Protein AF-A0A318NE60-F1 (afdb_monomer_lite)

pLDDT: mean 84.41, std 10.83, range [37.38, 96.31]

Radius of gyration: 27.05 Å; chains: 1; bounding box: 58×34×86 Å

Secondary structure (DSSP, 8-state):
---SEETTEEHHHHHHHHHHHHHHHTTSS-HHHHHHHHHHHHTTSPPPPHHHHHHHHHHHHHHHHTTGGGSHHHHHHHHHHHHHH-PSP-HHHHHHHHHHHHHHHHH-GGGHHHHHHHHHHHHHHHHHSTT-TTB-TTT--BHHHHGGGSEEEETTTEEEE--HHHHHHHHHHHS-HHHHHHHHHTT-----HHHHHHHHHHHHHHHHHHHHHHHHTTT-STTHHHHHHHHHHHT-HHHHHHHHHHT-TTS-GGG-

Structure (mmCIF, N/CA/C/O backbone):
data_AF-A0A318NE60-F1
#
_entry.id   AF-A0A318NE60-F1
#
loop_
_atom_site.group_PDB
_atom_site.id
_atom_site.type_symbol
_atom_site.label_atom_id
_atom_site.label_alt_id
_atom_site.label_comp_id
_atom_site.label_asym_id
_atom_site.label_entity_id
_atom_site.label_seq_id
_atom_site.pdbx_PDB_ins_code
_atom_site.Cartn_x
_atom_site.Cartn_y
_atom_site.Cartn_z
_atom_site.occupancy
_atom_site.B_iso_or_equiv
_atom_site.auth_seq_id
_atom_site.auth_comp_id
_atom_site.auth_asym_id
_atom_site.auth_atom_id
_atom_site.pdbx_PDB_model_num
ATOM 1 N N . MET A 1 1 ? 23.428 -2.540 -40.290 1.00 37.38 1 MET A N 1
ATOM 2 C CA . MET A 1 1 ? 24.031 -3.451 -39.301 1.00 37.38 1 MET A CA 1
ATOM 3 C C . MET A 1 1 ? 23.058 -3.548 -38.148 1.00 37.38 1 MET A C 1
ATOM 5 O O . MET A 1 1 ? 22.984 -2.612 -37.365 1.00 37.38 1 MET A O 1
ATOM 9 N N . GLU A 1 2 ? 22.254 -4.606 -38.091 1.00 45.91 2 GLU A N 1
ATOM 10 C CA . GLU A 1 2 ? 21.540 -4.927 -36.854 1.00 45.91 2 GLU A CA 1
ATOM 11 C C . GLU A 1 2 ? 22.592 -5.503 -35.913 1.00 45.91 2 GLU A C 1
ATOM 13 O O . GLU A 1 2 ? 23.085 -6.612 -36.107 1.00 45.91 2 GLU A O 1
ATOM 18 N N . ALA A 1 3 ? 23.068 -4.677 -34.985 1.00 65.56 3 ALA A N 1
ATOM 19 C CA . ALA A 1 3 ? 23.906 -5.172 -33.914 1.00 65.56 3 ALA A CA 1
ATOM 20 C C . ALA A 1 3 ? 23.033 -6.134 -33.101 1.00 65.56 3 ALA A C 1
ATOM 22 O O . ALA A 1 3 ? 22.072 -5.713 -32.463 1.00 65.56 3 ALA A O 1
ATOM 23 N N . ASN A 1 4 ? 23.341 -7.431 -33.159 1.00 85.88 4 ASN A N 1
ATOM 24 C CA . ASN A 1 4 ? 22.634 -8.472 -32.399 1.00 85.88 4 ASN A CA 1
ATOM 25 C C . ASN A 1 4 ? 22.790 -8.300 -30.875 1.00 85.88 4 ASN A C 1
ATOM 27 O O . ASN A 1 4 ? 22.218 -9.063 -30.094 1.00 85.88 4 ASN A O 1
ATOM 31 N N . THR A 1 5 ? 23.567 -7.302 -30.454 1.00 87.88 5 THR A N 1
ATOM 32 C CA . THR A 1 5 ? 23.823 -6.932 -29.072 1.00 87.88 5 THR A CA 1
ATOM 33 C C . THR A 1 5 ? 23.697 -5.420 -28.866 1.00 87.88 5 THR A C 1
ATOM 35 O O . THR A 1 5 ? 23.957 -4.630 -29.774 1.00 87.88 5 THR A O 1
ATOM 38 N N . LEU A 1 6 ? 23.323 -5.019 -27.652 1.00 87.25 6 LEU A N 1
ATOM 39 C CA . LEU A 1 6 ? 23.292 -3.634 -27.178 1.00 87.25 6 LEU A CA 1
ATOM 40 C C . LEU A 1 6 ? 23.915 -3.621 -25.775 1.00 87.25 6 LEU A C 1
ATOM 42 O O . LEU A 1 6 ? 23.471 -4.384 -24.926 1.00 87.25 6 LEU A O 1
ATOM 46 N N . PHE A 1 7 ? 24.979 -2.842 -25.549 1.00 88.69 7 PHE A N 1
ATOM 47 C CA . PHE A 1 7 ? 25.774 -2.878 -24.300 1.00 88.69 7 PHE A CA 1
ATOM 48 C C . PHE A 1 7 ? 26.218 -4.295 -23.885 1.00 88.69 7 PHE A C 1
ATOM 50 O O . PHE A 1 7 ? 26.110 -4.705 -22.735 1.00 88.69 7 PHE A O 1
ATOM 57 N N . GLY A 1 8 ? 26.630 -5.112 -24.860 1.00 86.31 8 GLY A N 1
ATOM 58 C CA . GLY A 1 8 ? 27.015 -6.508 -24.618 1.00 86.31 8 GLY A CA 1
ATOM 59 C C . GLY A 1 8 ? 25.849 -7.461 -24.321 1.00 86.31 8 GLY A C 1
ATOM 60 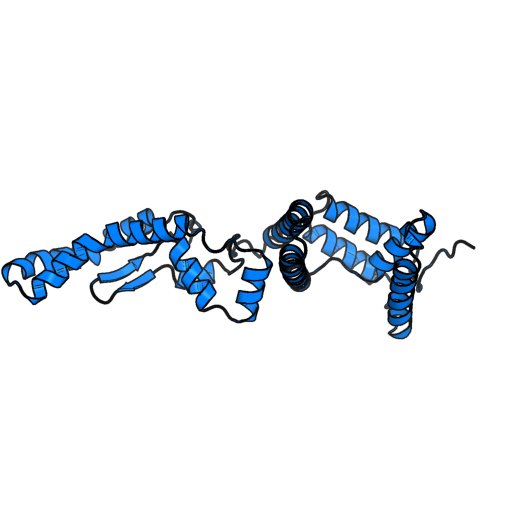O O . GLY A 1 8 ? 26.065 -8.668 -24.231 1.00 86.31 8 GLY A O 1
ATOM 61 N N . TRP A 1 9 ? 24.612 -6.966 -24.225 1.00 92.56 9 TRP A N 1
ATOM 62 C CA . TRP A 1 9 ? 23.424 -7.784 -23.992 1.00 92.56 9 TRP A CA 1
ATOM 63 C C . TRP A 1 9 ? 22.824 -8.241 -25.321 1.00 92.56 9 TRP A C 1
ATOM 65 O O . TRP A 1 9 ? 22.662 -7.414 -26.220 1.00 92.56 9 TRP A O 1
ATOM 75 N N . PRO A 1 10 ? 22.445 -9.522 -25.478 1.00 94.25 10 PRO A N 1
ATOM 76 C CA . PRO A 1 10 ? 21.710 -9.976 -26.652 1.00 94.25 10 PRO A CA 1
ATOM 77 C C . PRO A 1 10 ? 20.386 -9.223 -26.801 1.00 94.25 10 PRO A C 1
ATOM 79 O O . PRO A 1 10 ? 19.612 -9.128 -25.845 1.00 94.25 10 PRO A O 1
ATOM 82 N N . VAL A 1 11 ? 20.089 -8.743 -28.011 1.00 93.19 11 VAL A N 1
ATOM 83 C CA . VAL A 1 11 ? 18.832 -8.028 -28.304 1.00 93.19 11 VAL A CA 1
ATOM 84 C C . VAL A 1 11 ? 17.604 -8.876 -27.960 1.00 93.19 11 VAL A C 1
ATOM 86 O O . VAL A 1 11 ? 16.634 -8.352 -27.422 1.00 93.19 11 VAL A O 1
ATOM 89 N N . GLU A 1 12 ? 17.670 -10.193 -28.172 1.00 94.00 12 GLU A N 1
ATOM 90 C CA . GLU A 1 12 ? 16.606 -11.130 -27.790 1.00 94.00 12 GLU A CA 1
ATOM 91 C C . GLU A 1 12 ? 16.319 -11.108 -26.277 1.00 94.00 12 GLU A C 1
ATOM 93 O O . GLU A 1 12 ? 15.163 -11.140 -25.860 1.00 94.00 12 GLU A O 1
ATOM 98 N N . SER A 1 13 ? 17.357 -11.023 -25.440 1.00 94.81 13 SER A N 1
ATOM 99 C CA . SER A 1 13 ? 17.197 -10.942 -23.984 1.00 94.81 13 SER A CA 1
ATOM 100 C C . SER A 1 13 ? 16.567 -9.615 -23.566 1.00 94.81 13 SER A C 1
ATOM 102 O O . SER A 1 13 ? 15.689 -9.604 -22.707 1.00 94.81 13 SER A O 1
ATOM 104 N N . ILE A 1 14 ? 16.958 -8.508 -24.20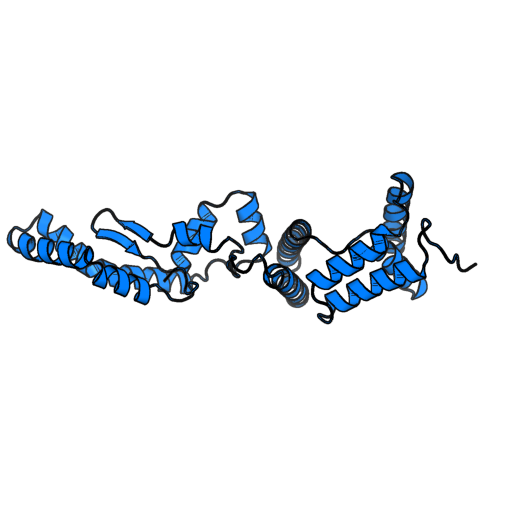3 1.00 95.00 14 ILE A N 1
ATOM 105 C CA . ILE A 1 14 ? 16.363 -7.187 -23.950 1.00 95.00 14 ILE A CA 1
ATOM 106 C C . ILE A 1 14 ? 14.888 -7.173 -24.368 1.00 95.00 14 ILE A C 1
ATOM 108 O O . ILE A 1 14 ? 14.036 -6.664 -23.642 1.00 95.00 14 ILE A O 1
ATOM 112 N N . ASP A 1 15 ? 14.565 -7.778 -25.511 1.00 95.69 15 ASP A N 1
ATOM 113 C CA . ASP A 1 15 ? 13.189 -7.895 -25.993 1.00 95.69 15 ASP A CA 1
ATOM 114 C C . ASP A 1 15 ? 12.326 -8.749 -25.045 1.00 95.69 15 ASP A C 1
ATOM 116 O O . ASP A 1 15 ? 11.165 -8.408 -24.814 1.00 95.69 15 ASP A O 1
ATOM 120 N N . LYS A 1 16 ? 12.893 -9.796 -24.425 1.00 96.19 16 LYS A N 1
ATOM 121 C CA . LYS A 1 16 ? 12.224 -10.568 -23.360 1.00 96.19 16 LYS A CA 1
ATOM 122 C C . LYS A 1 16 ? 11.975 -9.729 -22.107 1.00 96.19 16 LYS A C 1
ATOM 124 O O . LYS A 1 16 ? 10.857 -9.743 -21.603 1.00 96.19 16 LYS A O 1
ATOM 129 N N . LEU A 1 17 ? 12.964 -8.965 -21.633 1.00 96.19 17 LEU A N 1
ATOM 130 C CA . LEU A 1 17 ? 12.792 -8.058 -20.487 1.00 96.19 17 LEU A CA 1
ATOM 131 C C . LEU A 1 17 ? 11.690 -7.019 -20.753 1.00 96.19 17 LEU A C 1
ATOM 133 O O . LEU A 1 17 ? 10.825 -6.799 -19.904 1.00 96.19 17 LEU A O 1
ATOM 137 N N . ARG A 1 18 ? 11.661 -6.439 -21.963 1.00 95.69 18 ARG A N 1
ATOM 138 C CA . ARG A 1 18 ? 10.582 -5.536 -22.393 1.00 95.69 18 ARG A CA 1
ATOM 139 C C . ARG A 1 18 ? 9.218 -6.227 -22.347 1.00 95.69 18 ARG A C 1
ATOM 141 O O . ARG A 1 18 ? 8.268 -5.646 -21.829 1.00 95.69 18 ARG A O 1
ATOM 148 N N . ALA A 1 19 ? 9.119 -7.446 -22.878 1.00 95.88 19 ALA A N 1
ATOM 149 C CA . ALA A 1 19 ? 7.868 -8.198 -22.907 1.00 95.88 19 ALA A CA 1
ATOM 150 C C . ALA A 1 19 ? 7.345 -8.513 -21.495 1.00 95.88 19 ALA A C 1
ATOM 152 O O . ALA A 1 19 ? 6.159 -8.320 -21.245 1.00 95.88 19 ALA A O 1
ATOM 153 N N . LEU A 1 20 ? 8.217 -8.916 -20.561 1.00 95.94 20 LEU A N 1
ATOM 154 C CA . LEU A 1 20 ? 7.833 -9.157 -19.162 1.00 95.94 20 LEU A CA 1
ATOM 155 C C . LEU A 1 20 ? 7.243 -7.904 -18.517 1.00 95.94 20 LEU A C 1
ATOM 157 O O . LEU A 1 20 ? 6.177 -7.956 -17.906 1.00 95.94 20 LEU A O 1
ATOM 161 N N . ARG A 1 21 ? 7.907 -6.760 -18.701 1.00 93.62 21 ARG A N 1
ATOM 162 C CA . ARG A 1 21 ? 7.418 -5.478 -18.195 1.00 93.62 21 ARG A CA 1
ATOM 163 C C . ARG A 1 21 ? 6.070 -5.095 -18.803 1.00 93.62 21 ARG A C 1
ATOM 165 O O . ARG A 1 21 ? 5.185 -4.641 -18.084 1.00 93.62 21 ARG A O 1
ATOM 172 N N . GLN A 1 22 ? 5.909 -5.266 -20.114 1.00 93.44 22 GLN A N 1
ATOM 173 C CA . GLN A 1 22 ? 4.646 -4.982 -20.789 1.00 93.44 22 GLN A CA 1
ATOM 174 C C . GLN A 1 22 ? 3.515 -5.857 -20.231 1.00 93.44 22 GLN A C 1
ATOM 176 O O . GLN A 1 22 ? 2.479 -5.329 -19.837 1.00 93.44 22 GLN A O 1
ATOM 181 N N . GLN A 1 23 ? 3.743 -7.166 -20.113 1.00 94.75 23 GLN A N 1
ATOM 182 C CA . GLN A 1 23 ? 2.768 -8.100 -19.548 1.00 94.75 23 GLN A CA 1
ATOM 183 C C . GLN A 1 23 ? 2.404 -7.748 -18.102 1.00 94.75 23 GLN A C 1
ATOM 185 O O . GLN A 1 23 ? 1.230 -7.791 -17.739 1.00 94.75 23 GLN A O 1
ATOM 190 N N . ALA A 1 24 ? 3.383 -7.363 -17.279 1.00 91.94 24 ALA A N 1
ATOM 191 C CA . ALA A 1 24 ? 3.123 -6.922 -15.912 1.00 91.94 24 ALA A CA 1
ATOM 192 C C . ALA A 1 24 ? 2.264 -5.650 -15.890 1.00 91.94 24 ALA A C 1
ATOM 194 O O . ALA A 1 24 ? 1.259 -5.592 -15.180 1.00 91.94 24 ALA A O 1
ATOM 195 N N . ASN A 1 25 ? 2.604 -4.654 -16.713 1.00 90.00 25 ASN A N 1
ATOM 196 C CA . ASN A 1 25 ? 1.856 -3.401 -16.824 1.00 90.00 25 ASN A CA 1
ATOM 197 C C . ASN A 1 25 ? 0.413 -3.602 -17.312 1.00 90.00 25 ASN A C 1
ATOM 199 O O . ASN A 1 25 ? -0.484 -2.875 -16.878 1.00 90.00 25 ASN A O 1
ATOM 203 N N . GLU A 1 26 ? 0.189 -4.584 -18.184 1.00 91.25 26 GLU A N 1
ATOM 204 C CA . GLU A 1 26 ? -1.129 -4.997 -18.682 1.00 91.25 26 GLU A CA 1
ATOM 205 C C . GLU A 1 26 ? -1.902 -5.877 -17.677 1.00 91.25 26 GLU A C 1
ATOM 207 O O . GLU A 1 26 ? -3.063 -6.203 -17.911 1.00 91.25 26 GLU A O 1
ATOM 212 N N . GLY A 1 27 ? -1.288 -6.248 -16.545 1.00 87.25 27 GLY A N 1
ATOM 213 C CA . GLY A 1 27 ? -1.894 -7.097 -15.514 1.00 87.25 27 GLY A CA 1
ATOM 214 C C . GLY A 1 27 ? -1.917 -8.591 -15.858 1.00 87.25 27 GLY A C 1
ATOM 215 O O . GLY A 1 27 ? -2.570 -9.365 -15.163 1.00 87.25 27 GLY A O 1
ATOM 216 N N . LEU A 1 28 ? -1.209 -9.004 -16.912 1.00 91.31 28 LEU A N 1
ATOM 217 C CA . LEU A 1 28 ? -1.116 -10.392 -17.374 1.00 91.31 28 LEU A CA 1
ATOM 218 C C . LEU A 1 28 ? -0.056 -11.202 -16.615 1.00 91.31 28 LEU A C 1
ATOM 220 O O . LEU A 1 28 ? -0.108 -12.430 -16.626 1.00 91.31 28 LEU A O 1
ATOM 224 N N . LEU A 1 29 ? 0.898 -10.524 -15.972 1.00 90.94 29 LEU A N 1
ATOM 225 C CA . LEU A 1 29 ? 1.995 -11.136 -15.224 1.00 90.94 29 LEU A CA 1
ATOM 226 C C . LEU A 1 29 ? 2.008 -10.617 -13.774 1.00 90.94 29 LEU A C 1
ATOM 228 O O . LEU A 1 29 ? 2.166 -9.410 -13.565 1.00 90.94 29 LEU A O 1
ATOM 232 N N . PRO A 1 30 ? 1.863 -11.488 -12.758 1.00 90.19 30 PRO A N 1
ATOM 233 C CA . PRO A 1 30 ? 1.992 -11.092 -11.357 1.00 90.19 30 PRO A CA 1
ATOM 234 C C . PRO A 1 30 ? 3.378 -10.511 -11.039 1.00 90.19 30 PRO A C 1
ATOM 236 O O . PRO A 1 30 ? 4.392 -10.986 -11.550 1.00 90.19 30 PRO A O 1
ATOM 239 N N . ILE A 1 31 ? 3.451 -9.529 -10.131 1.00 90.56 31 ILE A N 1
ATOM 240 C CA . ILE A 1 31 ? 4.710 -8.833 -9.791 1.00 90.56 31 ILE A CA 1
ATOM 241 C C . ILE A 1 31 ? 5.805 -9.776 -9.273 1.00 90.56 31 ILE A C 1
ATOM 243 O O . ILE A 1 31 ? 6.972 -9.619 -9.626 1.00 90.56 31 ILE A O 1
ATOM 247 N N . ALA A 1 32 ? 5.443 -10.784 -8.473 1.00 89.56 32 ALA A N 1
ATOM 248 C CA . ALA A 1 32 ? 6.393 -11.766 -7.953 1.00 89.56 32 ALA A CA 1
ATOM 249 C C . ALA A 1 32 ? 7.018 -12.600 -9.083 1.00 89.56 32 ALA A C 1
ATOM 251 O O . ALA A 1 32 ? 8.221 -12.867 -9.082 1.00 89.56 32 ALA A O 1
ATOM 252 N N . GLU A 1 33 ? 6.206 -12.961 -10.078 1.00 92.38 33 GLU A N 1
ATOM 253 C CA . GLU A 1 33 ? 6.661 -13.695 -11.252 1.00 92.38 33 GLU A CA 1
ATOM 254 C C . GLU A 1 33 ? 7.526 -12.809 -12.154 1.00 92.38 33 GLU A C 1
ATOM 256 O O . GLU A 1 33 ? 8.612 -13.231 -12.550 1.00 92.38 33 GLU A O 1
ATOM 261 N N . TRP A 1 34 ? 7.120 -11.555 -12.391 1.00 94.00 34 TRP A N 1
ATOM 262 C CA . TRP A 1 34 ? 7.938 -10.581 -13.117 1.00 94.00 34 TRP A CA 1
ATOM 263 C C . TRP A 1 34 ? 9.320 -10.421 -12.475 1.00 94.00 34 TRP A C 1
ATOM 265 O O . TRP A 1 34 ? 10.327 -10.597 -13.157 1.00 94.00 34 TRP A O 1
ATOM 275 N N . ARG A 1 35 ? 9.389 -10.178 -11.160 1.00 94.00 35 ARG A N 1
ATOM 276 C CA . ARG A 1 35 ? 10.657 -10.061 -10.418 1.00 94.00 35 ARG A CA 1
ATOM 277 C C . ARG A 1 35 ? 11.531 -11.300 -10.551 1.00 94.00 35 ARG A C 1
ATOM 279 O O . ARG A 1 35 ? 12.735 -11.182 -10.764 1.00 94.00 35 ARG A O 1
ATOM 286 N N . SER A 1 36 ? 10.934 -12.485 -10.424 1.00 94.38 36 SER A N 1
ATOM 287 C CA . SER A 1 36 ? 11.660 -13.751 -10.530 1.00 94.38 36 SER A CA 1
ATOM 288 C C . SER A 1 36 ? 12.254 -13.949 -11.928 1.00 94.38 36 SER A C 1
ATOM 290 O O . SER A 1 36 ? 13.445 -14.243 -12.052 1.00 94.38 36 SER A O 1
ATOM 292 N N . GLN A 1 37 ? 11.454 -13.739 -12.977 1.00 96.12 37 GLN A N 1
ATOM 293 C CA . GLN A 1 37 ? 11.893 -13.920 -14.360 1.00 96.12 37 GLN A CA 1
ATOM 294 C C . GLN A 1 37 ? 12.899 -12.845 -14.801 1.00 96.12 37 GLN A C 1
ATOM 296 O O . GLN A 1 37 ? 13.906 -13.176 -15.428 1.00 96.12 37 GLN A O 1
ATOM 301 N N . ASP A 1 38 ? 12.674 -11.578 -14.437 1.00 96.31 38 ASP A N 1
ATOM 302 C CA . ASP A 1 38 ? 13.590 -10.462 -14.714 1.00 96.31 38 ASP A CA 1
ATOM 303 C C . ASP A 1 38 ? 14.961 -10.713 -14.067 1.00 96.31 38 ASP A C 1
ATOM 305 O O . ASP A 1 38 ? 15.988 -10.669 -14.751 1.00 96.31 38 ASP A O 1
ATOM 309 N N . LYS A 1 39 ? 14.980 -11.115 -12.788 1.00 95.31 39 LYS A N 1
ATOM 310 C CA . LYS A 1 39 ? 16.207 -11.494 -12.077 1.00 95.31 39 LYS A CA 1
ATOM 311 C C . LYS A 1 39 ? 16.937 -12.651 -12.765 1.00 95.31 39 LYS A C 1
ATOM 313 O O . LYS A 1 39 ? 18.131 -12.539 -13.032 1.00 95.31 39 LYS A O 1
ATOM 318 N N . ALA A 1 40 ? 16.231 -13.732 -13.099 1.00 95.88 40 ALA A N 1
ATOM 319 C CA . ALA A 1 40 ? 16.828 -14.905 -13.739 1.00 95.88 40 ALA A CA 1
ATOM 320 C C . ALA A 1 40 ? 17.422 -14.601 -15.128 1.00 95.88 40 ALA A C 1
ATOM 322 O O . ALA A 1 40 ? 18.406 -15.226 -15.535 1.00 95.88 40 ALA A O 1
ATOM 323 N N . LEU A 1 41 ? 16.834 -13.655 -15.869 1.00 95.06 41 LEU A N 1
ATOM 324 C CA . LEU A 1 41 ? 17.387 -13.174 -17.135 1.00 95.06 41 LEU A CA 1
ATOM 325 C C . LEU A 1 41 ? 18.646 -12.336 -16.904 1.00 95.06 41 LEU A C 1
ATOM 327 O O . LEU A 1 41 ? 19.661 -12.589 -17.551 1.00 95.06 41 LEU A O 1
ATOM 331 N N . ARG A 1 42 ? 18.602 -11.379 -15.972 1.00 94.31 42 ARG A N 1
ATOM 332 C CA . ARG A 1 42 ? 19.722 -10.468 -15.684 1.00 94.31 42 ARG A CA 1
ATOM 333 C C . ARG A 1 42 ? 20.941 -11.170 -15.092 1.00 94.31 42 ARG A C 1
ATOM 335 O O . ARG A 1 42 ? 22.054 -10.799 -15.434 1.00 94.31 42 ARG A O 1
ATOM 342 N N . GLU A 1 43 ? 20.762 -12.224 -14.296 1.00 93.50 43 GLU A N 1
ATOM 343 C CA . GLU A 1 43 ? 21.868 -13.042 -13.758 1.00 93.50 43 GLU A CA 1
ATOM 344 C C . GLU A 1 43 ? 22.749 -13.678 -14.850 1.00 93.50 43 GLU A C 1
ATOM 346 O O . GLU A 1 43 ? 23.893 -14.050 -14.591 1.00 93.50 43 GLU A O 1
ATOM 351 N N . ARG A 1 44 ? 22.228 -13.812 -16.076 1.00 90.94 44 ARG A N 1
ATOM 352 C CA . ARG A 1 44 ? 22.939 -14.387 -17.229 1.00 90.94 44 ARG A CA 1
ATOM 353 C C . ARG A 1 44 ? 23.563 -13.331 -18.141 1.00 90.94 44 ARG A C 1
ATOM 355 O O . ARG A 1 44 ? 24.176 -13.690 -19.145 1.00 90.94 44 ARG A O 1
ATOM 362 N N . LEU A 1 45 ? 23.358 -12.051 -17.842 1.00 91.75 45 LEU A N 1
ATOM 363 C CA . LEU A 1 45 ? 23.805 -10.925 -18.653 1.00 91.75 45 LEU A CA 1
ATOM 364 C C . LEU A 1 45 ? 25.048 -10.284 -18.021 1.00 91.75 45 LEU A C 1
ATOM 366 O O . LEU A 1 45 ? 25.207 -10.323 -16.800 1.00 91.75 45 LEU A O 1
ATOM 370 N N . PRO A 1 46 ? 25.954 -9.707 -18.830 1.00 90.00 46 PRO A N 1
ATOM 371 C CA . PRO A 1 46 ? 27.112 -9.013 -18.287 1.00 90.00 46 PRO A CA 1
ATOM 372 C C . PRO A 1 46 ? 26.663 -7.777 -17.497 1.00 90.00 46 PRO A C 1
ATOM 374 O O . PRO A 1 46 ? 25.745 -7.065 -17.908 1.00 90.00 46 PRO A O 1
ATOM 377 N N . ALA A 1 47 ? 27.322 -7.511 -16.370 1.00 89.25 47 ALA A N 1
ATOM 378 C CA . ALA A 1 47 ? 27.115 -6.269 -15.634 1.00 89.25 47 ALA A CA 1
ATOM 379 C C . ALA A 1 47 ? 27.562 -5.076 -16.491 1.00 89.25 47 ALA A C 1
ATOM 381 O O . ALA A 1 47 ? 28.597 -5.151 -17.155 1.00 89.25 47 ALA A O 1
ATOM 382 N N . LEU A 1 48 ? 26.794 -3.988 -16.453 1.00 88.00 48 LEU A N 1
ATOM 383 C CA . LEU A 1 48 ? 27.169 -2.737 -17.104 1.00 88.00 48 LEU A CA 1
ATOM 384 C C . LEU A 1 48 ? 28.239 -2.025 -16.277 1.00 88.00 48 LEU A C 1
ATOM 386 O O . LEU A 1 48 ? 28.137 -1.936 -15.052 1.00 88.00 48 LEU A O 1
ATOM 390 N N . SER A 1 49 ? 29.257 -1.507 -16.950 1.00 90.06 49 SER A N 1
ATOM 391 C CA . SER A 1 49 ? 30.215 -0.578 -16.353 1.00 90.06 49 SER A CA 1
ATOM 392 C C . SER A 1 49 ? 29.578 0.792 -16.090 1.00 90.06 49 SER A C 1
ATOM 394 O O . SER A 1 49 ? 28.564 1.151 -16.688 1.00 90.06 49 SER A O 1
ATOM 396 N N . GLU A 1 50 ? 30.193 1.601 -15.221 1.00 90.88 50 GLU A N 1
ATOM 397 C CA . GLU A 1 50 ? 29.717 2.968 -14.955 1.00 90.88 50 GLU A CA 1
ATOM 398 C C . GLU A 1 50 ? 29.674 3.840 -16.220 1.00 90.88 50 GLU A C 1
ATOM 400 O O . GLU A 1 50 ? 28.787 4.680 -16.365 1.00 90.88 50 GLU A O 1
ATOM 405 N N . ASP A 1 51 ? 30.615 3.644 -17.146 1.00 92.00 51 ASP A N 1
ATOM 406 C CA . ASP A 1 51 ? 30.662 4.390 -18.406 1.00 92.00 51 ASP A CA 1
ATOM 407 C C . ASP A 1 51 ? 29.546 3.952 -19.362 1.00 92.00 51 ASP A C 1
ATOM 409 O O . ASP A 1 51 ? 28.922 4.792 -20.012 1.00 92.00 51 ASP A O 1
ATOM 413 N N . GLU A 1 52 ? 29.239 2.652 -19.410 1.00 90.44 52 GLU A N 1
ATOM 414 C CA . GLU A 1 52 ? 28.094 2.134 -20.164 1.00 90.44 52 GLU A CA 1
ATOM 415 C C . GLU A 1 52 ? 26.770 2.630 -19.584 1.00 90.44 52 GLU A C 1
ATOM 417 O O . GLU A 1 52 ? 25.885 3.003 -20.350 1.00 90.44 52 GLU A O 1
ATOM 422 N N . GLN A 1 53 ? 26.655 2.708 -18.255 1.00 89.81 53 GLN A N 1
ATOM 423 C CA . GLN A 1 53 ? 25.479 3.264 -17.589 1.00 89.81 53 GLN A CA 1
ATOM 424 C C . GLN A 1 53 ? 25.285 4.748 -17.938 1.00 89.81 53 GLN A C 1
ATOM 426 O O . GLN A 1 53 ? 24.197 5.147 -18.337 1.00 89.81 53 GLN A O 1
ATOM 431 N N . LYS A 1 54 ? 26.344 5.567 -17.893 1.00 91.00 54 LYS A N 1
ATOM 432 C CA . LYS A 1 54 ? 26.256 6.984 -18.300 1.00 91.00 54 LYS A CA 1
ATOM 433 C C . LYS A 1 54 ? 25.852 7.141 -19.764 1.00 91.00 54 LYS A C 1
ATOM 435 O O . LYS A 1 54 ? 25.088 8.043 -20.101 1.00 91.00 54 LYS A O 1
ATOM 440 N N . LEU A 1 55 ? 26.377 6.283 -20.639 1.00 91.75 55 LEU A N 1
ATOM 441 C CA . LEU A 1 55 ? 26.056 6.319 -22.063 1.00 91.75 55 LEU A CA 1
ATOM 442 C C . LEU A 1 55 ? 24.612 5.872 -22.329 1.00 91.75 55 LEU A C 1
ATOM 444 O O . LEU A 1 55 ? 23.958 6.439 -23.203 1.00 91.75 55 LEU A O 1
ATOM 448 N N . LEU A 1 56 ? 24.107 4.900 -21.564 1.00 92.06 56 LEU A N 1
ATOM 449 C CA . LEU A 1 56 ? 22.704 4.489 -21.567 1.00 92.06 56 LEU A CA 1
ATOM 450 C C . LEU A 1 56 ? 21.790 5.667 -21.202 1.00 92.06 56 LEU A C 1
ATOM 452 O O . LEU A 1 56 ? 20.908 6.010 -21.991 1.00 92.06 56 LEU A O 1
ATOM 456 N N . ASP A 1 57 ? 22.061 6.333 -20.077 1.00 90.06 57 ASP A N 1
ATOM 457 C CA . ASP A 1 57 ? 21.275 7.474 -19.595 1.00 90.06 57 ASP A CA 1
ATOM 458 C C . ASP A 1 57 ? 21.294 8.633 -20.612 1.00 90.06 57 ASP A C 1
ATOM 460 O O . ASP A 1 57 ? 20.255 9.213 -20.947 1.00 90.06 57 ASP A O 1
ATOM 464 N N . GLN A 1 58 ? 22.474 8.946 -21.165 1.00 92.69 58 GLN A N 1
ATOM 465 C CA . GLN A 1 58 ? 22.634 9.994 -22.173 1.00 92.69 58 GLN A CA 1
ATOM 466 C C . GLN A 1 58 ? 21.844 9.676 -23.447 1.00 92.69 58 GLN A C 1
ATOM 468 O O . GLN A 1 58 ? 21.136 10.541 -23.962 1.00 92.69 58 GLN A O 1
ATOM 473 N N . LEU A 1 59 ? 21.919 8.438 -23.942 1.00 91.38 59 LEU A N 1
ATOM 474 C CA . LEU A 1 59 ? 21.218 8.034 -25.158 1.00 91.38 59 LEU A CA 1
ATOM 475 C C . LEU A 1 59 ? 19.694 8.074 -24.973 1.00 91.38 59 LEU A C 1
ATOM 477 O O . LEU A 1 59 ? 18.983 8.555 -25.858 1.00 91.38 59 LEU A O 1
ATOM 481 N N . SER A 1 60 ? 19.192 7.621 -23.820 1.00 90.81 60 SER A N 1
ATOM 482 C CA . SER A 1 60 ? 17.777 7.743 -23.451 1.00 90.81 60 SER A CA 1
ATOM 483 C C . SER A 1 60 ? 17.330 9.211 -23.472 1.00 90.81 60 SER A C 1
ATOM 485 O O . SER A 1 60 ? 16.336 9.555 -24.121 1.00 90.81 60 SER A O 1
ATOM 487 N N . MET A 1 61 ? 18.100 10.100 -22.838 1.00 91.31 61 MET A N 1
ATOM 488 C CA . MET A 1 61 ? 17.808 11.535 -22.792 1.00 91.31 61 MET A CA 1
ATOM 489 C C . MET A 1 61 ? 17.873 12.211 -24.162 1.00 91.31 61 MET A C 1
ATOM 491 O O . MET A 1 61 ? 17.010 13.038 -24.476 1.00 91.31 61 MET A O 1
ATOM 495 N N . ASP A 1 62 ? 18.838 11.850 -25.004 1.00 92.25 62 ASP A N 1
ATOM 496 C CA . ASP A 1 62 ? 18.971 12.390 -26.355 1.00 92.25 62 ASP A CA 1
ATOM 497 C C . ASP A 1 62 ? 17.767 12.003 -27.221 1.00 92.25 62 ASP A C 1
ATOM 499 O O . ASP A 1 62 ? 17.196 12.856 -27.910 1.00 92.25 62 ASP A O 1
ATOM 503 N N . ILE A 1 63 ? 17.308 10.748 -27.149 1.00 90.06 63 ILE A N 1
ATOM 504 C CA . ILE A 1 63 ? 16.120 10.282 -27.883 1.00 90.06 63 ILE A CA 1
ATOM 505 C C . ILE A 1 63 ? 14.860 11.043 -27.441 1.00 90.06 63 ILE A C 1
ATOM 507 O O . ILE A 1 63 ? 14.048 11.441 -28.286 1.00 90.06 63 ILE A O 1
ATOM 511 N N . ILE A 1 64 ? 14.701 11.281 -26.135 1.00 89.12 64 ILE A N 1
ATOM 512 C CA . ILE A 1 64 ? 13.578 12.047 -25.575 1.00 89.12 64 ILE A CA 1
ATOM 513 C C . ILE A 1 64 ? 13.641 13.510 -26.036 1.00 89.12 64 ILE A C 1
ATOM 515 O O . ILE A 1 64 ? 12.660 14.038 -26.569 1.00 89.12 64 ILE A O 1
ATOM 519 N N . THR A 1 65 ? 14.802 14.152 -25.891 1.00 91.00 65 THR A N 1
ATOM 520 C CA . THR A 1 65 ? 15.008 15.583 -26.175 1.00 91.00 65 THR A CA 1
ATOM 521 C C . THR A 1 65 ? 14.837 15.895 -27.658 1.00 91.00 65 THR A C 1
ATOM 523 O O . THR A 1 65 ? 14.151 16.849 -28.030 1.00 91.00 65 THR A O 1
ATOM 526 N N . THR A 1 66 ? 15.395 15.051 -28.526 1.00 91.31 66 THR A N 1
ATOM 527 C CA . THR A 1 66 ? 15.262 15.177 -29.987 1.00 91.31 66 THR A CA 1
ATOM 528 C C . THR A 1 66 ? 13.901 14.717 -30.510 1.00 91.31 66 THR A C 1
ATOM 530 O O . THR A 1 66 ? 13.602 14.893 -31.692 1.00 91.31 66 THR A O 1
ATOM 533 N N . ARG A 1 67 ? 13.052 14.142 -29.645 1.00 90.50 67 ARG A N 1
ATOM 534 C CA . ARG A 1 67 ? 11.762 13.529 -29.997 1.00 90.50 67 ARG A CA 1
ATOM 535 C C . ARG A 1 67 ? 11.892 12.420 -31.045 1.00 90.50 67 ARG A C 1
ATOM 537 O O . ARG A 1 67 ? 10.941 12.147 -31.780 1.00 90.50 67 ARG A O 1
ATOM 544 N N . ALA A 1 68 ? 13.050 11.762 -31.102 1.00 87.00 68 ALA A N 1
ATOM 545 C CA . ALA A 1 68 ? 13.304 10.661 -32.025 1.00 87.00 68 ALA A CA 1
ATOM 546 C C . ALA A 1 68 ? 12.401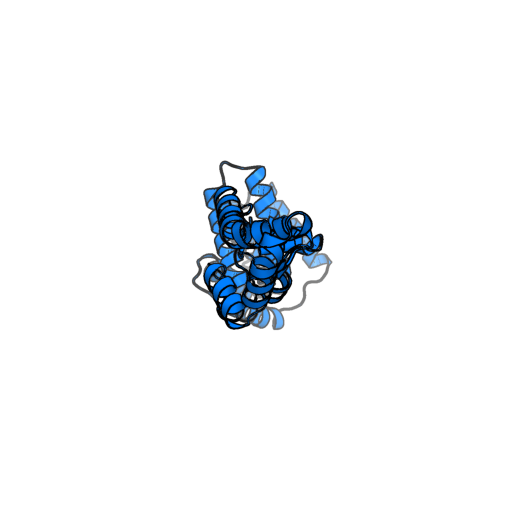 9.446 -31.745 1.00 87.00 68 ALA A C 1
ATOM 548 O O . ALA A 1 68 ? 12.129 8.673 -32.661 1.00 87.00 68 ALA A O 1
ATOM 549 N N . TYR A 1 69 ? 11.847 9.335 -30.530 1.00 87.56 69 TYR A N 1
ATOM 550 C CA . TYR A 1 69 ? 10.842 8.331 -30.155 1.00 87.56 69 TYR A CA 1
ATOM 551 C C . TYR A 1 69 ? 9.533 8.402 -30.963 1.00 87.56 69 TYR A C 1
ATOM 553 O O . TYR A 1 69 ? 8.717 7.500 -30.872 1.00 87.56 69 TYR A O 1
ATOM 561 N N . ARG A 1 70 ? 9.295 9.461 -31.751 1.00 88.81 70 ARG A N 1
ATOM 562 C CA . ARG A 1 70 ? 8.080 9.596 -32.577 1.00 88.81 70 ARG A CA 1
ATOM 563 C C . ARG A 1 70 ? 8.050 8.692 -33.811 1.00 88.81 70 ARG A C 1
ATOM 565 O O . ARG A 1 70 ? 7.040 8.664 -34.507 1.00 88.81 70 ARG A O 1
ATOM 572 N N . ASN A 1 71 ? 9.154 8.021 -34.126 1.00 91.06 71 ASN A N 1
ATOM 573 C CA . ASN A 1 71 ? 9.189 6.990 -35.156 1.00 91.06 71 ASN A CA 1
ATOM 574 C C . ASN A 1 71 ? 9.382 5.611 -34.512 1.00 91.06 71 ASN A C 1
ATOM 576 O O . ASN A 1 71 ? 10.015 5.502 -33.464 1.00 91.06 71 ASN A O 1
ATOM 580 N N . GLU A 1 72 ? 8.894 4.563 -35.180 1.00 88.50 72 GLU A N 1
ATOM 581 C CA . GLU A 1 72 ? 8.884 3.185 -34.659 1.00 88.50 72 GLU A CA 1
ATOM 582 C C . GLU A 1 72 ? 10.272 2.697 -34.218 1.00 88.50 72 GLU A C 1
ATOM 584 O O . GLU A 1 72 ? 10.416 1.997 -33.219 1.00 88.50 72 GLU A O 1
ATOM 589 N N . ARG A 1 73 ? 11.326 3.082 -34.949 1.00 88.25 73 ARG A N 1
ATOM 590 C CA . ARG A 1 73 ? 12.702 2.667 -34.634 1.00 88.25 73 ARG A CA 1
ATOM 591 C C . ARG A 1 73 ? 13.230 3.340 -33.372 1.00 88.25 73 ARG A C 1
ATOM 593 O O . ARG A 1 73 ? 13.889 2.686 -32.570 1.00 88.25 73 ARG A O 1
ATOM 600 N N . GLY A 1 74 ? 12.967 4.633 -33.212 1.00 88.44 74 GLY A N 1
ATOM 601 C CA . GLY A 1 74 ? 13.352 5.406 -32.039 1.00 88.44 74 GLY A CA 1
ATOM 602 C C . GLY A 1 74 ? 12.555 4.996 -30.808 1.00 88.44 74 GLY A C 1
ATOM 603 O O . GLY A 1 74 ? 13.134 4.888 -29.733 1.00 88.44 74 GLY A O 1
ATOM 604 N N . GLU A 1 75 ? 11.265 4.699 -30.968 1.00 89.94 75 GLU A N 1
ATOM 605 C CA . GLU A 1 75 ? 10.418 4.144 -29.909 1.00 89.94 75 GLU A CA 1
ATOM 606 C C . GLU A 1 75 ? 10.928 2.774 -29.448 1.00 89.94 75 GLU A C 1
ATOM 608 O O . GLU A 1 75 ? 11.143 2.557 -28.255 1.00 89.94 75 GLU A O 1
ATOM 613 N N . LEU A 1 76 ? 11.203 1.867 -30.393 1.00 91.25 76 LEU A N 1
ATOM 614 C CA . LEU A 1 76 ? 11.740 0.541 -30.094 1.00 91.25 76 LEU A CA 1
ATOM 615 C C . LEU A 1 76 ? 13.097 0.626 -29.390 1.00 91.25 76 LEU A C 1
ATOM 617 O O . LEU A 1 76 ? 13.338 -0.107 -28.430 1.00 91.25 76 LEU A O 1
ATOM 621 N N . LEU A 1 77 ? 13.985 1.510 -29.857 1.00 91.19 77 LEU A N 1
ATOM 622 C CA . LEU A 1 77 ? 15.279 1.727 -29.220 1.00 91.19 77 LEU A CA 1
ATOM 623 C C . LEU A 1 77 ? 15.098 2.269 -27.802 1.00 91.19 77 LEU A C 1
ATOM 625 O O . LEU A 1 77 ? 15.634 1.670 -26.878 1.00 91.19 77 LEU A O 1
ATOM 629 N N . LEU A 1 78 ? 14.299 3.322 -27.611 1.00 92.25 78 LEU A N 1
ATOM 630 C CA . LEU A 1 78 ? 14.025 3.881 -26.286 1.00 92.25 78 LEU A CA 1
ATOM 631 C C . LEU A 1 78 ? 13.468 2.815 -25.339 1.00 92.25 78 LEU A C 1
ATOM 633 O O . LEU A 1 78 ? 13.942 2.675 -24.219 1.00 92.25 78 LEU A O 1
ATOM 637 N N . SER A 1 79 ? 12.518 2.008 -25.811 1.00 90.44 79 SER A N 1
ATOM 638 C CA . SER A 1 79 ? 11.932 0.924 -25.027 1.00 90.44 79 SER A CA 1
ATOM 639 C C . SER A 1 79 ? 12.958 -0.151 -24.638 1.00 90.44 79 SER A C 1
ATOM 641 O O . SER A 1 79 ? 12.930 -0.657 -23.516 1.00 90.44 79 SER A O 1
ATOM 643 N N . ARG A 1 80 ? 13.906 -0.478 -25.529 1.00 93.75 80 ARG A N 1
ATOM 644 C CA . ARG A 1 80 ? 15.024 -1.392 -25.237 1.00 93.75 80 ARG A CA 1
ATOM 645 C C . ARG A 1 80 ? 15.993 -0.810 -24.210 1.00 93.75 80 ARG A C 1
ATOM 647 O O . ARG A 1 80 ? 16.357 -1.523 -23.283 1.00 93.75 80 ARG A O 1
ATOM 654 N N . LEU A 1 81 ? 16.379 0.460 -24.345 1.00 93.44 81 LEU A N 1
ATOM 655 C CA . LEU A 1 81 ? 17.246 1.137 -23.369 1.00 93.44 81 LEU A CA 1
ATOM 656 C C . LEU A 1 81 ? 16.581 1.161 -21.989 1.00 93.44 81 LEU A C 1
ATOM 658 O O . LEU A 1 81 ? 17.184 0.771 -20.996 1.00 93.44 81 LEU A O 1
ATOM 662 N N . HIS A 1 82 ? 15.292 1.483 -21.956 1.00 91.06 82 HIS A N 1
ATOM 663 C CA . HIS A 1 82 ? 14.499 1.526 -20.736 1.00 91.06 82 HIS A CA 1
ATOM 664 C C . HIS A 1 82 ? 14.354 0.141 -20.070 1.00 91.06 82 HIS A C 1
ATOM 666 O O . HIS A 1 82 ? 14.329 0.038 -18.845 1.00 91.06 82 HIS A O 1
ATOM 672 N N . ALA A 1 83 ? 14.292 -0.945 -20.852 1.00 92.25 83 ALA A N 1
ATOM 673 C CA . ALA A 1 83 ? 14.311 -2.311 -20.323 1.00 92.25 83 ALA A CA 1
ATOM 674 C C . ALA A 1 83 ? 15.680 -2.706 -19.742 1.00 92.25 83 ALA A C 1
ATOM 676 O O . ALA A 1 83 ? 15.736 -3.501 -18.808 1.00 92.25 83 ALA A O 1
ATOM 677 N N . ILE A 1 84 ? 16.782 -2.161 -20.263 1.00 92.19 84 ILE A N 1
ATOM 678 C CA . ILE A 1 84 ? 18.116 -2.365 -19.684 1.00 92.19 84 ILE A CA 1
ATOM 679 C C . ILE A 1 84 ? 18.213 -1.624 -18.346 1.00 92.19 84 ILE A C 1
ATOM 681 O O . ILE A 1 84 ? 18.561 -2.237 -17.336 1.00 92.19 84 ILE A O 1
ATOM 685 N N . GLU A 1 85 ? 17.841 -0.344 -18.345 1.00 90.38 85 GLU A N 1
ATOM 686 C CA . GLU A 1 85 ? 18.008 0.590 -17.227 1.00 90.38 85 GLU A CA 1
ATOM 687 C C . GLU A 1 85 ? 17.156 0.229 -16.004 1.00 90.38 85 GLU A C 1
ATOM 689 O O . GLU A 1 85 ? 17.621 0.324 -14.869 1.00 90.38 85 GLU A O 1
ATOM 694 N N . HIS A 1 86 ? 15.917 -0.224 -16.220 1.00 90.00 86 HIS A N 1
ATOM 695 C CA . HIS A 1 86 ? 14.970 -0.435 -15.127 1.00 90.00 86 HIS A CA 1
ATOM 696 C C . HIS A 1 86 ? 14.608 -1.916 -14.963 1.00 90.00 86 HIS A C 1
ATOM 698 O O . HIS A 1 86 ? 13.812 -2.442 -15.750 1.00 90.00 86 HIS A O 1
ATOM 704 N N . PRO A 1 87 ? 15.173 -2.600 -13.950 1.00 92.12 87 PRO A N 1
ATOM 705 C CA . PRO A 1 87 ? 14.729 -3.932 -13.551 1.00 92.12 87 PRO A CA 1
ATOM 706 C C . PRO A 1 87 ? 13.300 -3.920 -13.011 1.00 92.12 87 PRO A C 1
ATOM 708 O O . PRO A 1 87 ? 12.713 -2.862 -12.769 1.00 92.12 87 PRO A O 1
ATOM 711 N N . ALA A 1 88 ? 12.749 -5.116 -12.794 1.00 92.56 88 ALA A N 1
ATOM 712 C CA . ALA A 1 88 ? 11.497 -5.254 -12.062 1.00 92.56 88 ALA A CA 1
ATOM 713 C C . ALA A 1 88 ? 11.609 -4.538 -10.696 1.00 92.56 88 ALA A C 1
ATOM 715 O O . ALA A 1 88 ? 12.560 -4.802 -9.952 1.00 92.56 88 ALA A O 1
ATOM 716 N N . PRO A 1 89 ? 10.673 -3.637 -10.352 1.00 91.25 89 PRO A N 1
ATOM 717 C CA . PRO A 1 89 ? 10.796 -2.794 -9.172 1.00 91.25 89 PRO A CA 1
ATOM 718 C C . PRO A 1 89 ? 10.629 -3.624 -7.900 1.00 91.25 89 PRO A C 1
ATOM 720 O O . PRO A 1 89 ? 9.727 -4.463 -7.801 1.00 91.25 89 PRO A O 1
ATOM 723 N N . ASP A 1 90 ? 11.467 -3.375 -6.897 1.00 87.12 90 ASP A N 1
ATOM 724 C CA . ASP A 1 90 ? 11.251 -3.885 -5.545 1.00 87.12 90 ASP A CA 1
ATOM 725 C C . ASP A 1 90 ? 10.193 -3.048 -4.799 1.00 87.12 90 ASP A C 1
ATOM 727 O O . ASP A 1 90 ? 9.678 -2.049 -5.307 1.00 87.12 90 ASP A O 1
ATOM 731 N N . ASN A 1 91 ? 9.819 -3.465 -3.586 1.00 82.06 91 ASN A N 1
ATOM 732 C CA . ASN A 1 91 ? 8.782 -2.756 -2.828 1.00 82.06 91 ASN A CA 1
ATOM 733 C C . ASN A 1 91 ? 9.222 -1.335 -2.435 1.00 82.06 91 ASN A C 1
ATOM 735 O O . ASN A 1 91 ? 8.366 -0.469 -2.273 1.00 82.06 91 ASN A O 1
ATOM 739 N N . ALA A 1 92 ? 10.525 -1.076 -2.286 1.00 77.38 92 ALA A N 1
ATOM 740 C CA . ALA A 1 92 ? 11.026 0.266 -2.002 1.00 77.38 92 ALA A CA 1
ATOM 741 C C . ALA A 1 92 ? 10.825 1.186 -3.215 1.00 77.38 92 ALA A C 1
ATOM 743 O O . ALA A 1 92 ? 10.291 2.286 -3.074 1.00 77.38 92 ALA A O 1
ATOM 744 N N . LYS A 1 93 ? 11.149 0.703 -4.418 1.00 85.88 93 LYS A N 1
ATOM 745 C CA . LYS A 1 93 ? 10.973 1.450 -5.662 1.00 85.88 93 LYS A CA 1
ATOM 746 C C . LYS A 1 93 ? 9.505 1.721 -5.973 1.00 85.88 93 LYS A C 1
ATOM 748 O O . LYS A 1 93 ? 9.159 2.844 -6.321 1.00 85.88 93 LYS A O 1
ATOM 753 N N . LEU A 1 94 ? 8.628 0.738 -5.762 1.00 86.56 94 LEU A N 1
ATOM 754 C CA . LEU A 1 94 ? 7.181 0.922 -5.920 1.00 86.56 94 LEU A CA 1
ATOM 755 C C . LEU A 1 94 ? 6.625 2.021 -4.992 1.00 86.56 94 LEU A C 1
ATOM 757 O O . LEU A 1 94 ? 5.757 2.794 -5.395 1.00 86.56 94 LEU A O 1
ATOM 761 N N . ARG A 1 95 ? 7.131 2.130 -3.756 1.00 78.81 95 ARG A N 1
ATOM 762 C CA . ARG A 1 95 ? 6.741 3.199 -2.814 1.00 78.81 95 ARG A CA 1
ATOM 763 C C . ARG A 1 95 ? 7.253 4.571 -3.252 1.00 78.81 95 ARG A C 1
ATOM 765 O O . ARG A 1 95 ? 6.523 5.563 -3.174 1.00 78.81 95 ARG A O 1
ATOM 772 N N . GLU A 1 96 ? 8.476 4.629 -3.770 1.00 80.12 96 GLU A N 1
ATOM 773 C CA . GLU A 1 96 ? 9.019 5.848 -4.371 1.00 80.12 96 GLU A CA 1
ATOM 774 C C . GLU A 1 96 ? 8.152 6.314 -5.555 1.00 80.12 96 GLU A C 1
ATOM 776 O O . GLU A 1 96 ? 7.753 7.478 -5.609 1.00 80.12 96 GLU A O 1
ATOM 781 N N . GLU A 1 97 ? 7.785 5.402 -6.460 1.00 85.81 97 GLU A N 1
ATOM 782 C CA . GLU A 1 97 ? 6.925 5.693 -7.615 1.00 85.81 97 GLU A CA 1
ATOM 783 C C . GLU A 1 97 ? 5.548 6.215 -7.192 1.00 85.81 97 GLU A C 1
ATOM 785 O O . GLU A 1 97 ? 5.077 7.219 -7.728 1.00 85.81 97 GLU A O 1
ATOM 790 N N . LEU A 1 98 ? 4.930 5.617 -6.170 1.00 81.81 98 LEU A N 1
ATOM 791 C CA . LEU A 1 98 ? 3.685 6.133 -5.595 1.00 81.81 98 LEU A CA 1
ATOM 792 C C . LEU A 1 98 ? 3.831 7.577 -5.091 1.00 81.81 98 LEU A C 1
ATOM 794 O O . LEU A 1 98 ? 2.944 8.405 -5.310 1.00 81.81 98 LEU A O 1
ATOM 798 N N . THR A 1 99 ? 4.970 7.913 -4.481 1.00 76.12 99 THR A N 1
ATOM 799 C CA . THR A 1 99 ? 5.241 9.270 -3.977 1.00 76.12 99 THR A CA 1
ATOM 800 C C . THR A 1 99 ? 5.306 10.267 -5.129 1.00 76.12 99 THR A C 1
ATOM 802 O O . THR A 1 99 ? 4.727 11.356 -5.069 1.00 76.12 99 THR A O 1
ATOM 805 N N . GLN A 1 100 ? 5.985 9.878 -6.207 1.00 81.50 100 GLN A N 1
ATOM 806 C CA . GLN A 1 100 ? 6.109 10.689 -7.412 1.00 81.50 100 GLN A CA 1
ATOM 807 C C . GLN A 1 100 ? 4.752 10.873 -8.104 1.00 81.50 100 GLN A C 1
ATOM 809 O O . GLN A 1 100 ? 4.410 11.997 -8.472 1.00 81.50 100 GLN A O 1
ATOM 814 N N . LEU A 1 101 ? 3.936 9.818 -8.206 1.00 82.06 101 LEU A N 1
ATOM 815 C CA . LEU A 1 101 ? 2.581 9.892 -8.762 1.00 82.06 101 LEU A CA 1
ATOM 816 C C . LEU A 1 101 ? 1.676 10.820 -7.950 1.00 82.06 101 LEU A C 1
ATOM 818 O O . LEU A 1 101 ? 0.939 11.614 -8.534 1.00 82.06 101 LEU A O 1
ATOM 822 N N . ALA A 1 102 ? 1.755 10.779 -6.618 1.00 74.81 102 ALA A N 1
ATOM 823 C CA . ALA A 1 102 ? 1.001 11.687 -5.758 1.00 74.81 102 ALA A CA 1
ATOM 824 C C . ALA A 1 102 ? 1.403 13.156 -5.984 1.00 74.81 102 ALA A C 1
ATOM 826 O O . ALA A 1 102 ? 0.540 14.032 -6.084 1.00 74.81 102 ALA A O 1
ATOM 827 N N . ALA A 1 103 ? 2.704 13.433 -6.120 1.00 77.31 103 ALA A N 1
ATOM 828 C CA . ALA A 1 103 ? 3.202 14.770 -6.434 1.00 77.31 103 ALA A CA 1
ATOM 829 C C . ALA A 1 103 ? 2.792 15.234 -7.844 1.00 77.31 103 ALA A C 1
ATOM 831 O O . ALA A 1 103 ? 2.483 16.411 -8.037 1.00 77.31 103 ALA A O 1
ATOM 832 N N . LEU A 1 104 ? 2.766 14.324 -8.823 1.00 81.44 104 LEU A N 1
ATOM 833 C CA . LEU A 1 104 ? 2.308 14.606 -10.185 1.00 81.44 104 LEU A CA 1
ATOM 834 C C . LEU A 1 104 ? 0.808 14.894 -10.230 1.00 81.44 104 LEU A C 1
ATOM 836 O O . LEU A 1 104 ? 0.415 15.889 -10.827 1.00 81.44 104 LEU A O 1
ATOM 840 N N . ALA A 1 105 ? -0.019 14.112 -9.535 1.00 79.12 105 ALA A N 1
ATOM 841 C CA . ALA A 1 105 ? -1.471 14.300 -9.504 1.00 79.12 105 ALA A CA 1
ATOM 842 C C . ALA A 1 105 ? -1.892 15.651 -8.898 1.00 79.12 105 ALA A C 1
ATOM 844 O O . ALA A 1 105 ? -2.928 16.201 -9.267 1.00 79.12 105 ALA A O 1
ATOM 845 N N . GLN A 1 106 ? -1.086 16.209 -7.986 1.00 77.38 106 GLN A N 1
ATOM 846 C CA . GLN A 1 106 ? -1.295 17.566 -7.468 1.00 77.38 106 GLN A CA 1
ATOM 847 C C . GLN A 1 106 ? -0.943 18.654 -8.490 1.00 77.38 106 GLN A C 1
ATOM 849 O O . GLN A 1 106 ? -1.567 19.713 -8.491 1.00 77.38 106 GLN A O 1
ATOM 854 N N . LYS A 1 107 ? 0.066 18.414 -9.335 1.00 83.62 107 LYS A N 1
ATOM 855 C CA . LYS A 1 107 ? 0.532 19.365 -10.357 1.00 83.62 107 LYS A CA 1
ATOM 856 C C . LYS A 1 107 ? -0.303 19.314 -11.639 1.00 83.62 107 LYS A C 1
ATOM 858 O O . LYS A 1 107 ? -0.432 20.342 -12.293 1.00 83.62 107 LYS A O 1
ATOM 863 N N . HIS A 1 108 ? -0.857 18.144 -11.952 1.00 84.56 108 HIS A N 1
ATOM 864 C CA . HIS A 1 108 ? -1.575 17.827 -13.187 1.00 84.56 108 HIS A CA 1
ATOM 865 C C . HIS A 1 108 ? -2.936 17.189 -12.870 1.00 84.56 108 HIS A C 1
ATOM 867 O O . HIS A 1 108 ? -3.118 15.979 -13.039 1.00 84.56 108 HIS A O 1
ATOM 873 N N . PRO A 1 109 ? -3.904 17.963 -12.343 1.00 80.06 109 PRO A N 1
ATOM 874 C CA . PRO A 1 109 ? -5.232 17.446 -12.015 1.00 80.06 109 PRO A CA 1
ATOM 875 C C . PRO A 1 109 ? -5.992 16.905 -13.239 1.00 80.06 109 PRO A C 1
ATOM 877 O O . PRO A 1 109 ? -6.848 16.037 -13.091 1.00 80.06 109 PRO A O 1
ATOM 880 N N . GLU A 1 110 ? -5.674 17.383 -14.441 1.00 85.44 110 GLU A N 1
ATOM 881 C CA . GLU A 1 110 ? -6.207 16.897 -15.715 1.00 85.44 110 GLU A CA 1
ATOM 882 C C . GLU A 1 110 ? -5.875 15.422 -15.997 1.00 85.44 110 GLU A C 1
ATOM 884 O O . GLU A 1 110 ? -6.660 14.737 -16.651 1.00 85.44 110 GLU A O 1
ATOM 889 N N . ASP A 1 111 ? -4.776 14.908 -15.439 1.00 85.44 111 ASP A N 1
ATOM 890 C CA . ASP A 1 111 ? -4.289 13.544 -15.670 1.00 85.44 111 ASP A CA 1
ATOM 891 C C . ASP A 1 111 ? -4.733 12.553 -14.577 1.00 85.44 111 ASP A C 1
ATOM 893 O O . ASP A 1 111 ? -4.269 11.409 -14.531 1.00 85.44 111 ASP A O 1
ATOM 897 N N . GLN A 1 112 ? -5.650 12.958 -13.686 1.00 78.06 112 GLN A N 1
ATOM 898 C CA . GLN A 1 112 ? -6.065 12.166 -12.520 1.00 78.06 112 GLN A CA 1
ATOM 899 C C . GLN A 1 112 ? -6.521 10.744 -12.855 1.00 78.06 112 GLN A C 1
ATOM 901 O O . GLN A 1 112 ? -6.241 9.822 -12.092 1.00 78.06 112 GLN A O 1
ATOM 906 N N . GLU A 1 113 ? -7.202 10.536 -13.982 1.00 80.69 113 GLU A N 1
ATOM 907 C CA . GLU A 1 113 ? -7.680 9.205 -14.368 1.00 80.69 113 GLU A CA 1
ATOM 908 C C . GLU A 1 113 ? -6.525 8.267 -14.752 1.00 80.69 113 GLU A C 1
ATOM 910 O O . GLU A 1 113 ? -6.501 7.094 -14.371 1.00 80.69 113 GLU A O 1
ATOM 915 N N . VAL A 1 114 ? -5.538 8.775 -15.494 1.00 84.38 114 VAL A N 1
ATOM 916 C CA . VAL A 1 114 ? -4.361 7.998 -15.910 1.00 84.38 114 VAL A CA 1
ATOM 917 C C . VAL A 1 114 ? -3.472 7.715 -14.700 1.00 84.38 114 VAL A C 1
ATOM 919 O O . VAL A 1 114 ? -3.142 6.558 -14.441 1.00 84.38 114 VAL A O 1
ATOM 922 N N . LEU A 1 115 ? -3.164 8.747 -13.910 1.00 82.25 115 LEU A N 1
ATOM 923 C CA . LEU A 1 115 ? -2.360 8.624 -12.692 1.00 82.25 115 LEU A CA 1
ATOM 924 C C . LEU A 1 115 ? -3.048 7.737 -11.641 1.00 82.25 115 LEU A C 1
ATOM 926 O O . LEU A 1 115 ? -2.386 6.975 -10.938 1.00 82.25 115 LEU A O 1
ATOM 930 N N . GLY A 1 116 ? -4.380 7.782 -11.562 1.00 78.31 116 GLY A N 1
ATOM 931 C CA . GLY A 1 116 ? -5.182 6.935 -10.683 1.00 78.31 116 GLY A CA 1
ATOM 932 C C . GLY A 1 116 ? -5.112 5.452 -11.052 1.00 78.31 116 GLY A C 1
ATOM 933 O O . GLY A 1 116 ? -4.968 4.616 -10.158 1.00 78.31 116 GLY A O 1
ATOM 934 N N . ARG A 1 117 ? -5.157 5.118 -12.351 1.00 84.31 117 ARG A N 1
ATOM 935 C CA . ARG A 1 117 ? -4.981 3.737 -12.840 1.00 84.31 117 ARG A CA 1
ATOM 936 C C . ARG A 1 117 ? -3.581 3.204 -12.548 1.00 84.31 117 ARG A C 1
ATOM 938 O O . ARG A 1 117 ? -3.454 2.085 -12.054 1.00 84.31 117 ARG A O 1
ATOM 945 N N . GLU A 1 118 ? -2.558 4.016 -12.795 1.00 85.62 118 GLU A N 1
ATOM 946 C CA . GLU A 1 118 ? -1.165 3.670 -12.498 1.00 85.62 118 GLU A CA 1
ATOM 947 C C . GLU A 1 118 ? -0.969 3.388 -11.004 1.00 85.62 118 GLU A C 1
ATOM 949 O O . GLU A 1 118 ? -0.491 2.324 -10.608 1.00 85.62 118 GLU A O 1
ATOM 954 N N . ARG A 1 119 ? -1.449 4.307 -10.162 1.00 83.38 119 ARG A N 1
ATOM 955 C CA . ARG A 1 119 ? -1.439 4.157 -8.707 1.00 83.38 119 ARG A CA 1
ATOM 956 C C . ARG A 1 119 ? -2.138 2.869 -8.273 1.00 83.38 119 ARG A C 1
ATOM 958 O O . ARG A 1 119 ? -1.592 2.130 -7.459 1.00 83.38 119 ARG A O 1
ATOM 965 N N . ALA A 1 120 ? -3.336 2.593 -8.792 1.00 82.00 120 ALA A N 1
ATOM 966 C CA . ALA A 1 120 ? -4.096 1.397 -8.431 1.00 82.00 120 ALA A CA 1
ATOM 967 C C . ALA A 1 120 ? -3.336 0.106 -8.773 1.00 82.00 120 ALA A C 1
ATOM 969 O O . ALA A 1 120 ? -3.349 -0.834 -7.979 1.00 82.00 120 ALA A O 1
ATOM 970 N N . ARG A 1 121 ? -2.629 0.077 -9.909 1.00 87.06 121 ARG A N 1
ATOM 971 C CA . ARG A 1 121 ? -1.781 -1.057 -10.292 1.00 87.06 121 ARG A CA 1
ATOM 972 C C . ARG A 1 121 ? -0.633 -1.265 -9.310 1.00 87.06 121 ARG A C 1
ATOM 974 O O . ARG A 1 121 ? -0.460 -2.379 -8.824 1.00 87.06 121 ARG A O 1
ATOM 981 N N . ILE A 1 122 ? 0.109 -0.207 -8.978 1.00 86.38 122 ILE A N 1
ATOM 982 C CA . ILE A 1 122 ? 1.239 -0.303 -8.043 1.00 86.38 122 ILE A CA 1
ATOM 983 C C . ILE A 1 122 ? 0.768 -0.740 -6.650 1.00 86.38 122 ILE A C 1
ATOM 985 O O . ILE A 1 122 ? 1.389 -1.602 -6.030 1.00 86.38 122 ILE A O 1
ATOM 989 N N . VAL A 1 123 ? -0.363 -0.210 -6.178 1.00 79.88 123 VAL A N 1
ATOM 990 C CA . VAL A 1 123 ? -0.989 -0.667 -4.928 1.00 79.88 123 VAL A CA 1
ATOM 991 C C . VAL A 1 123 ? -1.358 -2.148 -5.014 1.00 79.88 123 VAL A C 1
ATOM 993 O O . VAL A 1 123 ? -1.057 -2.903 -4.094 1.00 79.88 123 VAL A O 1
ATOM 996 N N . GLY A 1 124 ? -1.944 -2.588 -6.129 1.00 80.19 124 GLY A N 1
ATOM 997 C CA . GLY A 1 124 ? -2.243 -3.999 -6.371 1.00 80.19 124 GLY A CA 1
ATOM 998 C C . GLY A 1 124 ? -1.001 -4.892 -6.311 1.00 80.19 124 GLY A C 1
ATOM 999 O O . GLY A 1 124 ? -1.054 -5.967 -5.721 1.00 80.19 124 GLY A O 1
ATOM 1000 N N . TRP A 1 125 ? 0.132 -4.441 -6.850 1.00 85.94 125 TRP A N 1
ATOM 1001 C CA . TRP A 1 125 ? 1.401 -5.165 -6.749 1.00 85.94 125 TRP A CA 1
ATOM 1002 C C . TRP A 1 125 ? 1.943 -5.227 -5.322 1.00 85.94 125 TRP A C 1
ATOM 1004 O O . TRP A 1 125 ? 2.372 -6.295 -4.893 1.00 85.94 125 TRP A O 1
ATOM 1014 N N . LEU A 1 126 ? 1.895 -4.122 -4.576 1.00 79.62 126 LEU A N 1
ATOM 1015 C CA . LEU A 1 126 ? 2.332 -4.099 -3.178 1.00 79.62 126 LEU A CA 1
ATOM 1016 C C . LEU A 1 126 ? 1.477 -5.021 -2.294 1.00 79.62 126 LEU A C 1
ATOM 1018 O O . LEU A 1 126 ? 2.013 -5.692 -1.421 1.00 79.62 126 LEU A O 1
ATOM 1022 N N . LEU A 1 127 ? 0.166 -5.089 -2.542 1.00 73.94 127 LEU A N 1
ATOM 1023 C CA . LEU A 1 127 ? -0.756 -5.949 -1.789 1.00 73.94 127 LEU A CA 1
ATOM 1024 C C . LEU A 1 127 ? -0.717 -7.421 -2.232 1.00 73.94 127 LEU A C 1
ATOM 1026 O O . LEU A 1 127 ? -0.965 -8.313 -1.425 1.00 73.94 127 LEU A O 1
ATOM 1030 N N . GLY A 1 128 ? -0.441 -7.683 -3.513 1.00 67.50 128 GLY A N 1
ATOM 1031 C CA . GLY A 1 128 ? -0.394 -9.028 -4.094 1.00 67.50 128 GLY A CA 1
ATOM 1032 C C . GLY A 1 128 ? 0.890 -9.805 -3.791 1.00 67.50 128 GLY A C 1
ATOM 1033 O O . GLY A 1 128 ? 0.939 -11.012 -4.026 1.00 67.50 128 GLY A O 1
ATOM 1034 N N . ASP A 1 129 ? 1.926 -9.147 -3.267 1.00 64.50 129 ASP A N 1
ATOM 1035 C CA . ASP A 1 129 ? 3.136 -9.808 -2.783 1.00 64.50 129 ASP A CA 1
ATOM 1036 C C . ASP A 1 129 ? 2.839 -10.447 -1.413 1.00 64.50 129 ASP A C 1
ATOM 1038 O O . ASP A 1 129 ? 2.844 -9.795 -0.370 1.00 64.50 129 ASP A O 1
ATOM 1042 N N . SER A 1 130 ? 2.492 -11.737 -1.439 1.00 48.94 130 SER A N 1
ATOM 1043 C CA . SER A 1 130 ? 1.878 -12.558 -0.372 1.00 48.94 130 SER A CA 1
ATOM 1044 C C . SER A 1 130 ? 2.630 -12.694 0.971 1.00 48.94 130 SER A C 1
ATOM 1046 O O . SER A 1 130 ? 2.317 -13.587 1.753 1.00 48.94 130 SER A O 1
ATOM 1048 N N . ASN A 1 131 ? 3.576 -11.811 1.284 1.00 50.28 131 ASN A N 1
ATOM 1049 C CA . ASN A 1 131 ? 4.110 -11.607 2.636 1.00 50.28 131 ASN A CA 1
ATOM 1050 C C . ASN A 1 131 ? 3.656 -10.273 3.272 1.00 50.28 131 ASN A C 1
ATOM 1052 O O . ASN A 1 131 ? 3.964 -10.030 4.436 1.00 50.28 131 ASN A O 1
ATOM 1056 N N . GLU A 1 132 ? 2.911 -9.421 2.554 1.00 52.34 132 GLU A N 1
ATOM 1057 C CA . GLU A 1 132 ? 2.387 -8.130 3.044 1.00 52.34 132 GLU A CA 1
ATOM 1058 C C . GLU A 1 132 ? 0.860 -8.140 3.305 1.00 52.34 132 GLU A C 1
ATOM 1060 O O . GLU A 1 132 ? 0.246 -7.085 3.433 1.00 52.34 132 GLU A O 1
ATOM 1065 N N . GLY A 1 133 ? 0.233 -9.315 3.472 1.00 56.12 133 GLY A N 1
ATOM 1066 C CA . GLY A 1 133 ? -1.165 -9.429 3.939 1.00 56.12 133 GLY A CA 1
ATOM 1067 C C . GLY A 1 133 ? -1.407 -8.846 5.344 1.00 56.12 133 GLY A C 1
ATOM 1068 O O . GLY A 1 133 ? -2.542 -8.564 5.714 1.00 56.12 133 GLY A O 1
ATOM 1069 N N . ASP A 1 134 ? -0.332 -8.590 6.098 1.00 70.75 134 ASP A N 1
ATOM 1070 C CA . ASP A 1 134 ? -0.336 -7.837 7.358 1.00 70.75 134 ASP A CA 1
ATOM 1071 C C . ASP A 1 134 ? -0.316 -6.315 7.117 1.00 70.75 134 ASP A C 1
ATOM 1073 O O . ASP A 1 134 ? 0.160 -5.590 7.975 1.00 70.75 134 ASP A O 1
ATOM 1077 N N . ARG A 1 135 ? -0.765 -5.778 5.971 1.00 76.69 135 ARG A N 1
ATOM 1078 C CA . ARG A 1 135 ? -0.836 -4.320 5.742 1.00 76.69 135 ARG A CA 1
ATOM 1079 C C . ARG A 1 135 ? -2.241 -3.831 5.434 1.00 76.69 135 ARG A C 1
ATOM 1081 O O . ARG A 1 135 ? -3.009 -4.446 4.697 1.00 76.69 135 ARG A O 1
ATOM 1088 N N . ASP A 1 136 ? -2.551 -2.668 5.988 1.00 78.25 136 ASP A N 1
ATOM 1089 C CA . ASP A 1 136 ? -3.805 -1.974 5.755 1.00 78.25 136 ASP A CA 1
ATOM 1090 C C . ASP A 1 136 ? -3.831 -1.336 4.358 1.00 78.25 136 ASP A C 1
ATOM 1092 O O . ASP A 1 136 ? -2.972 -0.513 4.062 1.00 78.25 136 ASP A O 1
ATOM 1096 N N . PRO A 1 137 ? -4.825 -1.618 3.501 1.00 71.12 137 PRO A N 1
ATOM 1097 C CA . PRO A 1 137 ? -4.836 -1.128 2.119 1.00 71.12 137 PRO A CA 1
ATOM 1098 C C . PRO A 1 137 ? -5.023 0.392 1.989 1.00 71.12 137 PRO A C 1
ATOM 1100 O O . PRO A 1 137 ? -4.791 0.945 0.916 1.00 71.12 137 PRO A O 1
ATOM 1103 N N . LEU A 1 138 ? -5.470 1.076 3.050 1.00 72.62 138 LEU A N 1
ATOM 1104 C CA . LEU A 1 138 ? -5.691 2.525 3.030 1.00 72.62 138 LEU A CA 1
ATOM 1105 C C . LEU A 1 138 ? -4.467 3.318 3.483 1.00 72.62 138 LEU A C 1
ATOM 1107 O O . LEU A 1 138 ? -4.187 4.376 2.927 1.00 72.62 138 LEU A O 1
ATOM 1111 N N . THR A 1 139 ? -3.749 2.829 4.490 1.00 72.88 139 THR A N 1
ATOM 1112 C CA . THR A 1 139 ? -2.578 3.519 5.055 1.00 72.88 139 THR A CA 1
ATOM 1113 C C . THR A 1 139 ? -1.254 2.866 4.678 1.00 72.88 139 THR A C 1
ATOM 1115 O O . THR A 1 139 ? -0.206 3.472 4.871 1.00 72.88 139 THR A O 1
ATOM 1118 N N . MET A 1 140 ? -1.289 1.630 4.176 1.00 73.06 140 MET A N 1
ATOM 1119 C CA . MET A 1 140 ? -0.149 0.729 3.962 1.00 73.06 140 MET A CA 1
ATOM 1120 C C . MET A 1 140 ? 0.707 0.484 5.206 1.00 73.06 140 MET A C 1
ATOM 1122 O O . MET A 1 140 ? 1.774 -0.126 5.117 1.00 73.06 140 MET A O 1
ATOM 1126 N N . LEU A 1 141 ? 0.246 0.912 6.382 1.00 77.69 141 LEU A N 1
ATOM 1127 C CA . LEU A 1 141 ? 0.871 0.566 7.646 1.00 77.69 141 LEU A CA 1
ATOM 1128 C C . LEU A 1 141 ? 0.561 -0.898 7.979 1.00 77.69 141 LEU A C 1
ATOM 1130 O O . LEU A 1 141 ? -0.512 -1.392 7.619 1.00 77.69 141 LEU A O 1
ATOM 1134 N N . PRO A 1 142 ? 1.462 -1.599 8.686 1.00 80.62 142 PRO A N 1
ATOM 1135 C CA . PRO A 1 142 ? 1.169 -2.945 9.142 1.00 80.62 142 PRO A CA 1
ATOM 1136 C C . PRO A 1 142 ? -0.086 -2.987 10.026 1.00 80.62 142 PRO A C 1
ATOM 1138 O O . PRO A 1 142 ? -0.240 -2.143 10.915 1.00 80.62 142 PRO A O 1
ATOM 1141 N N . TRP A 1 143 ? -0.961 -3.973 9.837 1.00 85.56 143 TRP A N 1
ATOM 1142 C CA . TRP A 1 143 ? -2.116 -4.204 10.699 1.00 85.56 143 TRP A CA 1
ATOM 1143 C C . TRP A 1 143 ? -1.673 -4.428 12.137 1.00 85.56 143 TRP A C 1
ATOM 1145 O O . TRP A 1 143 ? -2.225 -3.809 13.042 1.00 85.56 143 TRP A O 1
ATOM 1155 N N . SER A 1 144 ? -0.597 -5.189 12.343 1.00 87.00 144 SER A N 1
ATOM 1156 C CA . SER A 1 144 ? 0.069 -5.338 13.640 1.00 87.00 144 SER A CA 1
ATOM 1157 C C . SER A 1 144 ? 0.512 -4.010 14.284 1.00 87.00 144 SER A C 1
ATOM 1159 O O . SER A 1 144 ? 0.518 -3.889 15.512 1.00 87.00 144 SER A O 1
ATOM 1161 N N . TYR A 1 145 ? 0.861 -2.990 13.492 1.00 86.88 145 TYR A N 1
ATOM 1162 C CA . TYR A 1 145 ? 1.172 -1.646 13.990 1.00 86.88 145 TYR A CA 1
ATOM 1163 C C . TYR A 1 145 ? -0.103 -0.866 14.333 1.00 86.88 145 TYR A C 1
ATOM 1165 O O . TYR A 1 145 ? -0.203 -0.328 15.434 1.00 86.88 145 TYR A O 1
ATOM 1173 N N . ILE A 1 146 ? -1.103 -0.860 13.444 1.00 88.44 146 ILE A N 1
ATOM 1174 C CA . ILE A 1 146 ? -2.390 -0.177 13.668 1.00 88.44 146 ILE A CA 1
ATOM 1175 C C . ILE A 1 146 ? -3.127 -0.774 14.878 1.00 88.44 146 ILE A C 1
ATOM 1177 O O . ILE A 1 146 ? -3.704 -0.041 15.682 1.00 88.44 146 ILE A O 1
ATOM 1181 N N . ALA A 1 147 ? -3.056 -2.093 15.063 1.00 90.50 147 ALA A N 1
ATOM 1182 C CA . ALA A 1 147 ? -3.685 -2.828 16.157 1.00 90.50 147 ALA A CA 1
ATOM 1183 C C . ALA A 1 147 ? -3.173 -2.424 17.546 1.00 90.50 147 ALA A C 1
ATOM 1185 O O . ALA A 1 147 ? -3.900 -2.566 18.528 1.00 90.50 147 ALA A O 1
ATOM 1186 N N . ARG A 1 148 ? -1.975 -1.834 17.653 1.00 90.88 148 ARG A N 1
ATOM 1187 C CA . ARG A 1 148 ? -1.482 -1.254 18.919 1.00 90.88 148 ARG A CA 1
ATOM 1188 C C . ARG A 1 148 ? 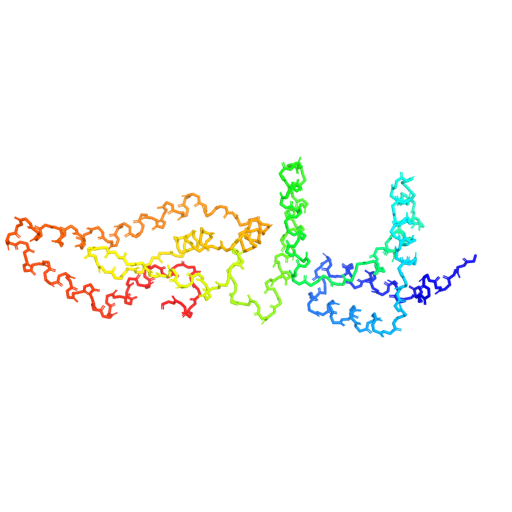-2.372 -0.120 19.415 1.00 90.88 148 ARG A C 1
ATOM 1190 O O . ARG A 1 148 ? -2.445 0.126 20.612 1.00 90.88 148 ARG A O 1
ATOM 1197 N N . PHE A 1 149 ? -3.075 0.528 18.492 1.00 90.81 149 PHE A N 1
ATOM 1198 C CA . PHE A 1 149 ? -4.037 1.584 18.761 1.00 90.81 149 PHE A CA 1
ATOM 1199 C C . PHE A 1 149 ? -5.473 1.053 18.770 1.00 90.81 149 PHE A C 1
ATOM 1201 O O . PHE A 1 149 ? -6.410 1.836 18.696 1.00 90.81 149 PHE A O 1
ATOM 1208 N N . ARG A 1 150 ? -5.703 -0.264 18.846 1.00 90.25 150 ARG A N 1
ATOM 1209 C CA . ARG A 1 150 ? -7.064 -0.822 18.925 1.00 90.25 150 ARG A CA 1
ATOM 1210 C C . ARG A 1 150 ? -7.791 -0.387 20.194 1.00 90.25 150 ARG A C 1
ATOM 1212 O O . ARG A 1 150 ? -9.009 -0.225 20.176 1.00 90.25 150 ARG A O 1
ATOM 1219 N N . THR A 1 151 ? -7.046 -0.204 21.277 1.00 89.69 151 THR A N 1
ATOM 1220 C CA . THR A 1 151 ? -7.545 0.225 22.582 1.00 89.69 151 THR A CA 1
ATOM 1221 C C . THR A 1 151 ? -6.861 1.510 23.012 1.00 89.69 151 THR A C 1
ATOM 1223 O O . THR A 1 151 ? -5.653 1.652 22.835 1.00 89.69 151 THR A O 1
ATOM 1226 N N . VAL A 1 152 ? -7.623 2.415 23.616 1.00 88.31 152 VAL A N 1
ATOM 1227 C CA . VAL A 1 152 ? -7.121 3.649 24.228 1.00 88.31 152 VAL A CA 1
ATOM 1228 C C . VAL A 1 152 ? -7.408 3.627 25.724 1.00 88.31 152 VAL A C 1
ATOM 1230 O O . VAL A 1 152 ? -8.428 3.083 26.145 1.00 88.31 152 VAL A O 1
ATOM 1233 N N . ASP A 1 153 ? -6.503 4.189 26.521 1.00 88.56 153 ASP A N 1
ATOM 1234 C CA . ASP A 1 153 ? -6.737 4.393 27.949 1.00 88.56 153 ASP A CA 1
ATOM 1235 C C . ASP A 1 153 ? -7.574 5.662 28.155 1.00 88.56 153 ASP A C 1
ATOM 1237 O O . ASP A 1 153 ? -7.161 6.767 27.797 1.00 88.56 153 ASP A O 1
ATOM 1241 N N . ASP A 1 154 ? -8.783 5.488 28.675 1.00 88.81 154 ASP A N 1
ATOM 1242 C CA . ASP A 1 154 ? -9.712 6.556 29.010 1.00 88.81 154 ASP A CA 1
ATOM 1243 C C . ASP A 1 154 ? -9.652 6.846 30.518 1.00 88.81 154 ASP A C 1
ATOM 1245 O O . ASP A 1 154 ? -9.791 5.927 31.326 1.00 88.81 154 ASP A O 1
ATOM 1249 N N . PRO A 1 155 ? -9.521 8.112 30.944 1.00 86.75 155 PRO A N 1
ATOM 1250 C CA . PRO A 1 155 ? -9.331 8.445 32.356 1.00 86.75 155 PRO A CA 1
ATOM 1251 C C . PRO A 1 155 ? -10.517 8.068 33.259 1.00 86.75 155 PRO A C 1
ATOM 1253 O O . PRO A 1 155 ? -10.352 7.980 34.475 1.00 86.75 155 PRO A O 1
ATOM 1256 N N . VAL A 1 156 ? -11.714 7.868 32.696 1.00 89.06 156 VAL A N 1
ATOM 1257 C CA . VAL A 1 156 ? -12.929 7.526 33.449 1.00 89.06 156 VAL A CA 1
ATOM 1258 C C . VAL A 1 156 ? -13.256 6.039 33.320 1.00 89.06 156 VAL A C 1
ATOM 1260 O O . VAL A 1 156 ? -13.647 5.405 34.303 1.00 89.06 156 VAL A O 1
ATOM 1263 N N . LEU A 1 157 ? -13.108 5.484 32.114 1.00 87.12 157 LEU A N 1
ATOM 1264 C CA . LEU A 1 157 ? -13.513 4.115 31.782 1.00 87.12 157 LEU A CA 1
ATOM 1265 C C . LEU A 1 157 ? -12.365 3.090 31.781 1.00 87.12 157 LEU A C 1
ATOM 1267 O O . LEU A 1 157 ? -12.633 1.889 31.736 1.00 87.12 157 LEU A O 1
ATOM 1271 N N . GLY A 1 158 ? -11.107 3.529 31.833 1.00 86.38 158 GLY A N 1
ATOM 1272 C CA . GLY A 1 158 ? -9.938 2.683 31.591 1.00 86.38 158 GLY A CA 1
ATOM 1273 C C . GLY A 1 158 ? -9.826 2.298 30.115 1.00 86.38 158 GLY A C 1
ATOM 1274 O O . GLY A 1 158 ? -10.117 3.098 29.233 1.00 86.38 158 GLY A O 1
ATOM 1275 N N . LEU A 1 159 ? -9.434 1.059 29.817 1.00 87.94 159 LEU A N 1
ATOM 1276 C CA . LEU A 1 159 ? -9.246 0.614 28.433 1.00 87.94 159 LEU A CA 1
ATOM 1277 C C . LEU A 1 159 ? -10.570 0.582 27.650 1.00 87.94 159 LEU A C 1
ATOM 1279 O O . LEU A 1 159 ? -11.528 -0.093 28.037 1.00 87.94 159 LEU A O 1
ATOM 1283 N N . VAL A 1 160 ? -10.595 1.273 26.508 1.00 89.31 160 VAL A N 1
ATOM 1284 C CA . VAL A 1 160 ? -11.742 1.336 25.596 1.00 89.31 160 VAL A CA 1
ATOM 1285 C C . VAL A 1 160 ? -11.319 0.916 24.187 1.00 89.31 160 VAL A C 1
ATOM 1287 O O . VAL A 1 160 ? -10.394 1.510 23.627 1.00 89.31 160 VAL A O 1
ATOM 1290 N N . PRO A 1 161 ? -11.981 -0.080 23.571 1.00 89.50 161 PRO A N 1
ATOM 1291 C CA . PRO A 1 161 ? -11.751 -0.414 22.171 1.00 89.50 161 PRO A CA 1
ATOM 1292 C C . PRO A 1 161 ? -12.307 0.687 21.256 1.00 89.50 161 PRO A C 1
ATOM 1294 O O . PRO A 1 161 ? -13.445 1.123 21.413 1.00 89.50 161 PRO A O 1
ATOM 1297 N N . GLN A 1 162 ? -11.511 1.127 20.280 1.00 89.31 162 GLN A N 1
ATOM 1298 C CA . GLN A 1 162 ? -11.881 2.196 19.348 1.00 89.31 162 GLN A CA 1
ATOM 1299 C C . GLN A 1 162 ? -12.031 1.704 17.898 1.00 89.31 162 GLN A C 1
ATOM 1301 O O . GLN A 1 162 ? -11.339 0.760 17.500 1.00 89.31 162 GLN A O 1
ATOM 1306 N N . PRO A 1 163 ? -12.902 2.332 17.085 1.00 90.12 163 PRO A N 1
ATOM 1307 C CA . PRO A 1 163 ? -13.070 1.974 15.679 1.00 90.12 163 PRO A CA 1
ATOM 1308 C C . PRO A 1 163 ? -11.766 2.070 14.879 1.00 90.12 163 PRO A C 1
ATOM 1310 O O . PRO A 1 163 ? -10.890 2.888 15.173 1.00 90.12 163 PRO A O 1
ATOM 1313 N N . LEU A 1 164 ? -11.671 1.278 13.809 1.00 88.25 164 LEU A N 1
ATOM 1314 C CA . LEU A 1 164 ? -10.484 1.208 12.953 1.00 88.25 164 LEU A CA 1
ATOM 1315 C C . LEU A 1 164 ? -10.048 2.569 12.412 1.00 88.25 164 LEU A C 1
ATOM 1317 O O . LEU A 1 164 ? -8.874 2.917 12.415 1.00 88.25 164 LEU A O 1
ATOM 1321 N N . THR A 1 165 ? -11.016 3.348 11.955 1.00 86.75 165 THR A N 1
ATOM 1322 C CA . THR A 1 165 ? -10.834 4.694 11.416 1.00 86.75 165 THR A CA 1
ATOM 1323 C C . THR A 1 165 ? -10.077 5.605 12.391 1.00 86.75 165 THR A C 1
ATOM 1325 O O . THR A 1 165 ? -9.153 6.312 11.991 1.00 86.75 165 THR A O 1
ATOM 1328 N N . THR A 1 166 ? -10.409 5.532 13.683 1.00 87.06 166 THR A N 1
ATOM 1329 C CA . THR A 1 166 ? -9.728 6.276 14.750 1.00 87.06 166 THR A CA 1
ATOM 1330 C C . THR A 1 166 ? -8.321 5.727 14.996 1.00 87.06 166 THR A C 1
ATOM 1332 O O . THR A 1 166 ? -7.370 6.501 15.075 1.00 87.06 166 THR A O 1
ATOM 1335 N N . ALA A 1 167 ? -8.161 4.400 15.037 1.00 89.31 167 ALA A N 1
ATOM 1336 C CA . ALA A 1 167 ? -6.856 3.758 15.211 1.00 89.31 167 ALA A CA 1
ATOM 1337 C C . ALA A 1 167 ? -5.878 4.08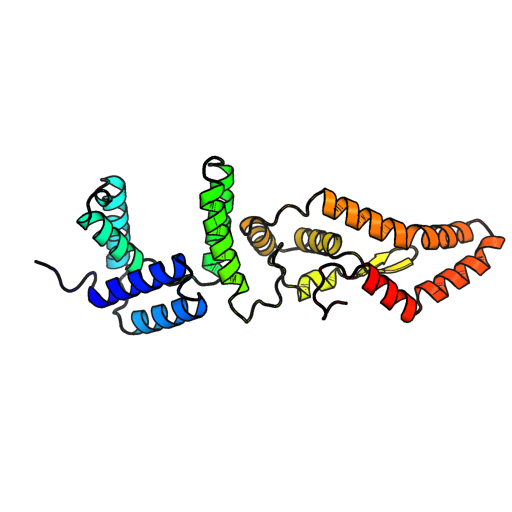1 14.067 1.00 89.31 167 ALA A C 1
ATOM 1339 O O . ALA A 1 167 ? -4.722 4.406 14.326 1.00 89.31 167 ALA A O 1
ATOM 1340 N N . ARG A 1 168 ? -6.345 4.072 12.809 1.00 86.38 168 ARG A N 1
ATOM 1341 C CA . ARG A 1 168 ? -5.561 4.474 11.628 1.00 86.38 168 ARG A CA 1
ATOM 1342 C C . ARG A 1 168 ? -5.044 5.902 11.757 1.00 86.38 168 ARG A C 1
ATOM 1344 O O . ARG A 1 168 ? -3.878 6.147 11.473 1.00 86.38 168 ARG A O 1
ATOM 1351 N N . LYS A 1 169 ? -5.886 6.839 12.204 1.00 84.19 169 LYS A N 1
ATOM 1352 C CA . LYS A 1 169 ? -5.485 8.240 12.384 1.00 84.19 169 LYS A CA 1
ATOM 1353 C C . LYS A 1 169 ? -4.326 8.367 13.372 1.00 84.19 169 LYS A C 1
ATOM 1355 O O . LYS A 1 169 ? -3.301 8.948 13.031 1.00 84.19 169 LYS A O 1
ATOM 1360 N N . VAL A 1 170 ? -4.464 7.759 14.551 1.00 86.56 170 VAL A N 1
ATOM 1361 C CA . VAL A 1 170 ? -3.406 7.770 15.573 1.00 86.56 170 VAL A CA 1
ATOM 1362 C C . VAL A 1 170 ? -2.136 7.093 15.049 1.00 86.56 170 VAL A C 1
ATOM 1364 O O . VAL A 1 170 ? -1.039 7.614 15.242 1.00 86.56 170 VAL A O 1
ATOM 1367 N N . ALA A 1 171 ? -2.273 5.979 14.324 1.00 87.75 171 ALA A N 1
ATOM 1368 C CA . ALA A 1 171 ? -1.146 5.283 13.712 1.00 87.75 171 ALA A CA 1
ATOM 1369 C C . ALA A 1 171 ? -0.390 6.171 12.708 1.00 87.75 171 ALA A C 1
ATOM 1371 O O . ALA A 1 171 ? 0.835 6.214 12.737 1.00 87.75 171 ALA A O 1
ATOM 1372 N N . ILE A 1 172 ? -1.095 6.923 11.859 1.00 82.69 172 ILE A N 1
ATOM 1373 C CA . ILE A 1 172 ? -0.477 7.863 10.910 1.00 82.69 172 ILE A CA 1
ATOM 1374 C C . ILE A 1 172 ? 0.223 9.011 11.647 1.00 82.69 172 ILE A C 1
ATOM 1376 O O . ILE A 1 172 ? 1.328 9.400 11.271 1.00 82.69 172 ILE A O 1
ATOM 1380 N N . GLU A 1 173 ? -0.399 9.565 12.690 1.00 84.00 173 GLU A N 1
ATOM 1381 C CA . GLU A 1 173 ? 0.178 10.661 13.479 1.00 84.00 173 GLU A CA 1
ATOM 1382 C C . GLU A 1 173 ? 1.468 10.236 14.200 1.00 84.00 173 GLU A C 1
ATOM 1384 O O . GLU A 1 173 ? 2.410 11.025 14.292 1.00 84.00 173 GLU A O 1
ATOM 1389 N N . GLN A 1 174 ? 1.539 8.982 14.659 1.00 84.81 174 GLN A N 1
ATOM 1390 C CA . GLN A 1 174 ? 2.703 8.418 15.354 1.00 84.81 174 GLN A CA 1
ATOM 1391 C C . GLN A 1 174 ? 3.723 7.731 14.435 1.00 84.81 174 GLN A C 1
ATOM 1393 O O . GLN A 1 174 ? 4.810 7.366 14.891 1.00 84.81 174 GLN A O 1
ATOM 1398 N N . ALA A 1 175 ? 3.406 7.559 13.152 1.00 80.88 175 ALA A N 1
ATOM 1399 C CA . ALA A 1 175 ? 4.296 6.937 12.185 1.00 80.88 175 ALA A CA 1
ATOM 1400 C C . ALA A 1 175 ? 5.571 7.775 11.960 1.00 80.88 175 ALA A C 1
ATOM 1402 O O . ALA A 1 175 ? 5.583 9.011 12.087 1.00 80.88 175 ALA A O 1
ATOM 1403 N N . THR A 1 176 ? 6.669 7.103 11.605 1.00 76.62 176 THR A N 1
ATOM 1404 C CA . THR A 1 176 ? 7.922 7.779 11.229 1.00 76.62 176 THR A CA 1
ATOM 1405 C C . THR A 1 176 ? 7.722 8.639 9.976 1.00 76.62 176 THR A C 1
ATOM 1407 O O . THR A 1 176 ? 6.729 8.500 9.262 1.00 76.62 176 THR A O 1
ATOM 1410 N N . ALA A 1 177 ? 8.656 9.552 9.691 1.00 70.81 177 ALA A N 1
ATOM 1411 C CA . ALA A 1 177 ? 8.585 10.377 8.481 1.00 70.81 177 ALA A CA 1
ATOM 1412 C C . ALA A 1 177 ? 8.541 9.524 7.198 1.00 70.81 177 ALA A C 1
ATOM 1414 O O . ALA A 1 177 ? 7.799 9.848 6.279 1.00 70.81 177 ALA A O 1
ATOM 1415 N N . GLU A 1 178 ? 9.274 8.410 7.182 1.00 64.88 178 GLU A N 1
ATOM 1416 C CA . GLU A 1 178 ? 9.296 7.428 6.093 1.00 64.88 178 GLU A CA 1
ATOM 1417 C C . GLU A 1 178 ? 7.942 6.717 5.940 1.00 64.88 178 GLU A C 1
ATOM 1419 O O . GLU A 1 178 ? 7.347 6.734 4.871 1.00 64.88 178 GLU A O 1
ATOM 1424 N N . GLN A 1 179 ? 7.368 6.215 7.036 1.00 67.75 179 GLN A N 1
ATOM 1425 C CA . GLN A 1 179 ? 6.052 5.564 7.026 1.00 67.75 179 GLN A CA 1
ATOM 1426 C C . GLN A 1 179 ? 4.907 6.527 6.674 1.00 67.75 179 GLN A C 1
ATOM 1428 O O . GLN A 1 179 ? 3.925 6.135 6.044 1.00 67.75 179 GLN A O 1
ATOM 1433 N N . ARG A 1 180 ? 5.015 7.800 7.074 1.00 68.31 180 ARG A N 1
ATOM 1434 C CA . ARG A 1 180 ? 4.072 8.848 6.666 1.00 68.31 180 ARG A CA 1
ATOM 1435 C C . ARG A 1 180 ? 4.208 9.186 5.190 1.00 68.31 180 ARG A C 1
ATOM 1437 O O . ARG A 1 180 ? 3.182 9.393 4.549 1.00 68.31 180 ARG A O 1
ATOM 1444 N N . ALA A 1 181 ? 5.432 9.240 4.665 1.00 63.03 181 ALA A N 1
ATOM 1445 C CA . ALA A 1 181 ? 5.665 9.426 3.240 1.00 63.03 181 ALA A CA 1
ATOM 1446 C C . ALA A 1 181 ? 5.051 8.267 2.445 1.00 63.03 181 ALA A C 1
ATOM 1448 O O . ALA A 1 181 ? 4.289 8.533 1.523 1.00 63.03 181 ALA A O 1
ATOM 1449 N N . ASP A 1 182 ? 5.245 7.018 2.880 1.00 61.62 182 ASP A N 1
ATOM 1450 C CA . ASP A 1 182 ? 4.625 5.833 2.274 1.00 61.62 182 ASP A CA 1
ATOM 1451 C C . ASP A 1 182 ? 3.087 5.903 2.292 1.00 61.62 182 ASP A C 1
ATOM 1453 O O . ASP A 1 182 ? 2.435 5.707 1.267 1.00 61.62 182 ASP A O 1
ATOM 1457 N N . ALA A 1 183 ? 2.484 6.241 3.436 1.00 62.53 183 ALA A N 1
ATOM 1458 C CA . ALA A 1 183 ? 1.030 6.369 3.556 1.00 62.53 183 ALA A CA 1
ATOM 1459 C C . ALA A 1 183 ? 0.457 7.499 2.672 1.00 62.53 183 ALA A C 1
ATOM 1461 O O . ALA A 1 183 ? -0.620 7.364 2.085 1.00 62.53 183 ALA A O 1
ATOM 1462 N N . GLN A 1 184 ? 1.179 8.620 2.557 1.00 63.69 184 GLN A N 1
ATOM 1463 C CA . GLN A 1 184 ? 0.799 9.757 1.709 1.00 63.69 184 GLN A CA 1
ATOM 1464 C C . GLN A 1 184 ? 0.978 9.456 0.216 1.00 63.69 184 GLN A C 1
ATOM 1466 O O . GLN A 1 184 ? 0.125 9.826 -0.590 1.00 63.69 184 GLN A O 1
ATOM 1471 N N . ALA A 1 185 ? 2.057 8.764 -0.145 1.00 57.62 185 ALA A N 1
ATOM 1472 C CA . ALA A 1 185 ? 2.397 8.323 -1.493 1.00 57.62 185 ALA A CA 1
ATOM 1473 C C . ALA A 1 185 ? 1.340 7.390 -2.074 1.00 57.62 185 ALA A C 1
ATOM 1475 O O . ALA A 1 185 ? 0.901 7.538 -3.213 1.00 57.62 185 ALA A O 1
ATOM 1476 N N . VAL A 1 186 ? 0.844 6.475 -1.245 1.00 56.91 186 VAL A N 1
ATOM 1477 C CA . VAL A 1 186 ? -0.233 5.561 -1.614 1.00 56.91 186 VAL A CA 1
ATOM 1478 C C . VAL A 1 186 ? -1.546 6.315 -1.779 1.00 56.91 186 VAL A C 1
ATOM 1480 O O . VAL A 1 186 ? -2.551 5.700 -2.079 1.00 56.91 186 VAL A O 1
ATOM 1483 N N . GLY A 1 187 ? -1.602 7.645 -1.653 1.00 52.56 187 GLY A N 1
ATOM 1484 C CA . GLY A 1 187 ? -2.829 8.415 -1.795 1.00 52.56 187 GLY A CA 1
ATOM 1485 C C . GLY A 1 187 ? -3.899 7.889 -0.857 1.00 52.56 187 GLY A C 1
ATOM 1486 O O . GLY A 1 187 ? -5.053 7.785 -1.275 1.00 52.56 187 GLY A O 1
ATOM 1487 N N . GLY A 1 188 ? -3.504 7.478 0.359 1.00 47.00 188 GLY A N 1
ATOM 1488 C CA . GLY A 1 188 ? -4.456 7.185 1.411 1.00 47.00 188 GLY A CA 1
ATOM 1489 C C . GLY A 1 188 ? -5.404 8.365 1.429 1.00 47.00 188 GLY A C 1
ATOM 1490 O O . GLY A 1 188 ? -4.985 9.492 1.717 1.00 47.00 188 GLY A O 1
ATOM 1491 N N . GLN A 1 189 ? -6.650 8.141 0.995 1.00 48.00 189 GLN A N 1
ATOM 1492 C CA . GLN A 1 189 ? -7.689 9.126 1.206 1.00 48.00 189 GLN A CA 1
ATOM 1493 C C . GLN A 1 189 ? -7.522 9.510 2.666 1.00 48.00 189 GLN A C 1
ATOM 1495 O O . GLN A 1 189 ? -7.475 8.628 3.532 1.00 48.00 189 GLN A O 1
ATOM 1500 N N . ARG A 1 190 ? -7.339 10.814 2.927 1.00 53.81 190 ARG A N 1
ATOM 1501 C CA . ARG A 1 190 ? -7.546 11.352 4.270 1.00 53.81 190 ARG A CA 1
ATOM 1502 C C . ARG A 1 190 ? -8.763 10.619 4.779 1.00 53.81 190 ARG A C 1
ATOM 1504 O O . ARG A 1 190 ? -9.769 10.664 4.071 1.00 53.81 190 ARG A O 1
ATOM 1511 N N . VAL A 1 191 ? -8.599 9.884 5.880 1.00 53.50 191 VAL A N 1
ATOM 1512 C CA . VAL A 1 191 ? -9.673 9.157 6.550 1.00 53.50 191 VAL A CA 1
ATOM 1513 C C . VAL A 1 191 ? -10.946 9.952 6.315 1.00 53.50 191 VAL A C 1
ATOM 1515 O O . VAL A 1 191 ? -10.978 11.112 6.729 1.00 53.50 191 VAL A O 1
ATOM 1518 N N . GLU A 1 192 ? -11.863 9.431 5.485 1.00 61.97 192 GLU A N 1
ATOM 1519 C CA . GLU A 1 192 ? -12.890 10.293 4.891 1.00 61.97 192 GLU A CA 1
ATOM 1520 C C . GLU A 1 192 ? -13.558 11.067 6.028 1.00 61.97 192 GLU A C 1
ATOM 1522 O O . GLU A 1 192 ? -13.947 10.430 7.009 1.00 61.97 192 GLU A O 1
ATOM 1527 N N . PRO A 1 193 ? -13.672 12.406 5.967 1.00 64.31 193 PRO A N 1
ATOM 1528 C CA . PRO A 1 193 ? -14.146 13.185 7.112 1.00 64.31 193 PRO A CA 1
ATOM 1529 C C . PRO A 1 193 ? -15.485 12.676 7.661 1.00 64.31 193 PRO A C 1
ATOM 1531 O O . PRO A 1 193 ? -15.745 12.747 8.859 1.00 64.31 193 PRO A O 1
ATOM 1534 N N . LEU A 1 194 ? -16.313 12.098 6.784 1.00 59.66 194 LEU A N 1
ATOM 1535 C CA . LEU A 1 194 ? -17.556 11.430 7.143 1.00 59.66 194 LEU A CA 1
ATOM 1536 C C . LEU A 1 194 ? -17.340 10.098 7.882 1.00 59.66 194 LEU A C 1
ATOM 1538 O O . LEU A 1 194 ? -17.999 9.853 8.890 1.00 59.66 194 LEU A O 1
ATOM 1542 N N . ALA A 1 195 ? -16.416 9.252 7.422 1.00 68.81 195 ALA A N 1
ATOM 1543 C CA . ALA A 1 195 ? -16.047 8.018 8.110 1.00 68.81 195 ALA A CA 1
ATOM 1544 C C . ALA A 1 195 ? -15.426 8.312 9.485 1.00 68.81 195 ALA A C 1
ATOM 1546 O O . ALA A 1 195 ? -15.747 7.632 10.461 1.00 68.81 195 ALA A O 1
ATOM 1547 N N . GLU A 1 196 ? -14.587 9.349 9.586 1.00 71.50 196 GLU A N 1
ATOM 1548 C CA . GLU A 1 196 ? -14.022 9.826 10.852 1.00 71.50 196 GLU A CA 1
ATOM 1549 C C . GLU A 1 196 ? -15.118 10.317 11.802 1.00 71.50 196 GLU A C 1
ATOM 1551 O O . GLU A 1 196 ? -15.188 9.867 12.948 1.00 71.50 196 GLU A O 1
ATOM 1556 N N . ALA A 1 197 ? -16.014 11.184 11.321 1.00 75.88 197 ALA A N 1
ATOM 1557 C CA . ALA A 1 197 ? -17.140 11.675 12.107 1.00 75.88 197 ALA A CA 1
ATOM 1558 C C . ALA A 1 197 ? -18.039 10.523 12.586 1.00 75.88 197 ALA A C 1
ATOM 1560 O O . ALA A 1 197 ? -18.411 10.477 13.758 1.00 75.88 197 ALA A O 1
ATOM 1561 N N . SER A 1 198 ? -18.333 9.551 11.718 1.00 78.75 198 SER A N 1
ATOM 1562 C CA . SER A 1 198 ? -19.133 8.369 12.059 1.00 78.75 198 SER A CA 1
ATOM 1563 C C . SER A 1 198 ? -18.460 7.490 13.118 1.00 78.75 198 SER A C 1
ATOM 1565 O O . SER A 1 198 ? -19.111 7.034 14.061 1.00 78.75 198 SER A O 1
ATOM 1567 N N . ALA A 1 199 ? -17.148 7.268 13.007 1.00 78.94 199 ALA A N 1
ATOM 1568 C CA . ALA A 1 199 ? -16.378 6.532 14.006 1.00 78.94 199 ALA A CA 1
ATOM 1569 C C . ALA A 1 199 ? -16.367 7.260 15.361 1.00 78.94 199 ALA A C 1
ATOM 1571 O O . ALA A 1 199 ? -16.597 6.637 16.400 1.00 78.94 199 ALA A O 1
ATOM 1572 N N . GLY A 1 200 ? -16.183 8.585 15.348 1.00 80.25 200 GLY A N 1
ATOM 1573 C CA . GLY A 1 200 ? -16.265 9.427 16.541 1.00 80.25 200 GLY A CA 1
ATOM 1574 C C . GLY A 1 200 ? -17.635 9.357 17.219 1.00 80.25 200 GLY A C 1
ATOM 1575 O O . GLY A 1 200 ? -17.708 9.197 18.436 1.00 80.25 200 GLY A O 1
ATOM 1576 N N . LEU A 1 201 ? -18.722 9.395 16.441 1.00 83.62 201 LEU A N 1
ATOM 1577 C CA . LEU A 1 201 ? -20.091 9.248 16.950 1.00 83.62 201 LEU A CA 1
ATOM 1578 C C . LEU A 1 201 ? -20.343 7.864 17.554 1.00 83.62 201 LEU A C 1
ATOM 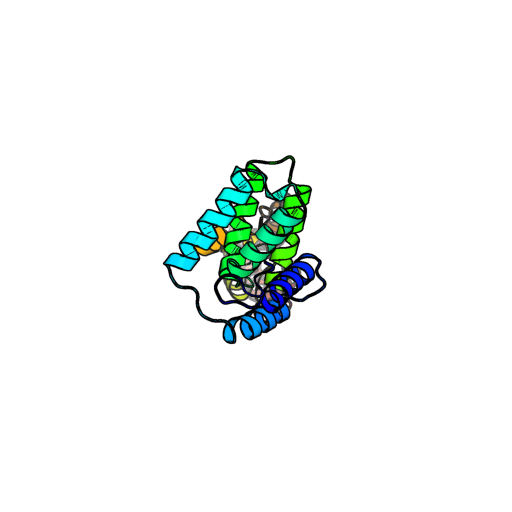1580 O O . LEU A 1 201 ? -20.946 7.770 18.621 1.00 83.62 201 LEU A O 1
ATOM 1584 N N . THR A 1 202 ? -19.846 6.802 16.917 1.00 82.69 202 THR A N 1
ATOM 1585 C CA . THR A 1 202 ? -19.981 5.426 17.422 1.00 82.69 202 THR A CA 1
ATOM 1586 C C . THR A 1 202 ? -19.302 5.292 18.782 1.00 82.69 202 THR A C 1
ATOM 1588 O O . THR A 1 202 ? -19.942 4.913 19.764 1.00 82.69 202 THR A O 1
ATOM 1591 N N . LEU A 1 203 ? -18.036 5.704 18.886 1.00 83.75 203 LEU A N 1
ATOM 1592 C CA . LEU A 1 203 ? -17.298 5.667 20.149 1.00 83.75 203 LEU A CA 1
ATOM 1593 C C . LEU A 1 203 ? -17.950 6.552 21.222 1.00 83.75 203 LEU A C 1
ATOM 1595 O O . LEU A 1 203 ? -18.055 6.151 22.384 1.00 83.75 203 LEU A O 1
ATOM 1599 N N . HIS A 1 204 ? -18.428 7.739 20.838 1.00 86.44 204 HIS A N 1
ATOM 1600 C CA . HIS A 1 204 ? -19.158 8.621 21.742 1.00 86.44 204 HIS A CA 1
ATOM 1601 C C . HIS A 1 204 ? -20.418 7.938 22.285 1.00 86.44 204 HIS A C 1
ATOM 1603 O O . HIS A 1 204 ? -20.630 7.927 23.495 1.00 86.44 204 HIS A O 1
ATOM 1609 N N . SER A 1 205 ? -21.220 7.313 21.420 1.00 86.38 205 SER A N 1
ATOM 1610 C CA . SER A 1 205 ? -22.459 6.639 21.820 1.00 86.38 205 SER A CA 1
ATOM 1611 C C . SER A 1 205 ? -22.217 5.479 22.794 1.00 86.38 205 SER A C 1
ATOM 1613 O O . SER A 1 205 ? -22.924 5.371 23.794 1.00 86.38 205 SER A O 1
ATOM 1615 N N . LEU A 1 206 ? -21.162 4.685 22.573 1.00 86.88 206 LEU A N 1
ATOM 1616 C CA . LEU A 1 206 ? -20.810 3.539 23.418 1.00 86.88 206 LEU A CA 1
ATOM 1617 C C . LEU A 1 206 ? -20.265 3.949 24.794 1.00 86.88 206 LEU A C 1
ATOM 1619 O O . LEU A 1 206 ? -20.433 3.223 25.772 1.00 86.88 206 LEU A O 1
ATOM 1623 N N . THR A 1 207 ? -19.609 5.108 24.889 1.00 90.06 207 THR A N 1
ATOM 1624 C CA . THR A 1 207 ? -18.903 5.529 26.112 1.00 90.06 207 THR A CA 1
ATOM 1625 C C . THR A 1 207 ? -19.642 6.589 26.925 1.00 90.06 207 THR A C 1
ATOM 1627 O O . THR A 1 207 ? -19.338 6.773 28.104 1.00 90.06 207 THR A O 1
ATOM 1630 N N . ARG A 1 208 ? -20.621 7.300 26.347 1.00 91.94 208 ARG A N 1
ATOM 1631 C CA . ARG A 1 208 ? -21.244 8.462 26.999 1.00 91.94 208 ARG A CA 1
ATOM 1632 C C . ARG A 1 208 ? -22.024 8.100 28.257 1.00 91.94 208 ARG A C 1
ATOM 1634 O O . ARG A 1 208 ? -21.804 8.719 29.294 1.00 91.94 208 ARG A O 1
ATOM 1641 N N . PHE A 1 209 ? -22.928 7.127 28.166 1.00 91.06 209 PHE A N 1
ATOM 1642 C CA . PHE A 1 209 ? -23.733 6.694 29.309 1.00 91.06 209 PHE A CA 1
ATOM 1643 C C . PHE A 1 209 ? -22.873 6.220 30.493 1.00 91.06 209 PHE A C 1
ATOM 1645 O O . PHE A 1 209 ? -23.024 6.783 31.578 1.00 91.06 209 PHE A O 1
ATOM 1652 N N . PRO A 1 210 ? -21.937 5.263 30.324 1.00 91.19 210 PRO A N 1
ATOM 1653 C CA . PRO A 1 210 ? -21.138 4.796 31.450 1.00 91.19 210 PRO A CA 1
ATOM 1654 C C . PRO A 1 210 ? -20.269 5.913 32.039 1.00 91.19 210 PRO A C 1
ATOM 1656 O O . PRO A 1 210 ? -20.190 6.013 33.260 1.00 91.19 210 PRO A O 1
ATOM 1659 N N . LYS A 1 211 ? -19.710 6.823 31.224 1.00 92.69 211 LYS A N 1
ATOM 1660 C CA . LYS A 1 211 ? -18.979 7.997 31.740 1.00 92.69 211 LYS A CA 1
ATOM 1661 C C . LYS A 1 211 ? -19.836 8.868 32.643 1.00 92.69 211 LYS A C 1
ATOM 1663 O O . LYS A 1 211 ? -19.413 9.171 33.750 1.00 92.69 211 LYS A O 1
ATOM 1668 N N . LEU A 1 212 ? -21.046 9.215 32.202 1.00 92.19 212 LEU A N 1
ATOM 1669 C CA . LEU A 1 212 ? -21.947 10.066 32.979 1.00 92.19 212 LEU A CA 1
ATOM 1670 C C . LEU A 1 212 ? -22.274 9.459 34.347 1.00 92.19 212 LEU A C 1
ATOM 1672 O O . LEU A 1 212 ? -22.251 10.173 35.348 1.00 92.19 212 LEU A O 1
ATOM 1676 N N . VAL A 1 213 ? -22.523 8.146 34.412 1.00 90.06 213 VAL A N 1
ATOM 1677 C CA . VAL A 1 213 ? -22.789 7.468 35.690 1.00 90.06 213 VAL A CA 1
ATOM 1678 C C . VAL A 1 213 ? -21.564 7.552 36.609 1.00 90.06 213 VAL A C 1
ATOM 1680 O O . VAL A 1 213 ? -21.694 7.915 37.778 1.00 90.06 213 VAL A O 1
ATOM 1683 N N . LEU A 1 214 ? -20.361 7.292 36.089 1.00 90.50 214 LEU A N 1
ATOM 1684 C CA . LEU A 1 214 ? -19.128 7.326 36.886 1.00 90.50 214 LEU A CA 1
ATOM 1685 C C . LEU A 1 214 ? -18.727 8.735 37.331 1.00 90.50 214 LEU A C 1
ATOM 1687 O O . LEU A 1 214 ? -18.252 8.903 38.453 1.00 90.50 214 LEU A O 1
ATOM 1691 N N . GLU A 1 215 ? -18.929 9.735 36.477 1.00 92.19 215 GLU A N 1
ATOM 1692 C CA . GLU A 1 215 ? -18.684 11.144 36.787 1.00 92.19 215 GLU A CA 1
ATOM 1693 C C . GLU A 1 215 ? -19.665 11.647 37.854 1.00 92.19 215 GLU A C 1
ATOM 1695 O O . GLU A 1 215 ? -19.252 12.325 38.794 1.00 92.19 215 GLU A O 1
ATOM 1700 N N . SER A 1 216 ? -20.945 11.263 37.770 1.00 89.56 216 SER A N 1
ATOM 1701 C CA . SER A 1 216 ? -21.966 11.690 38.739 1.00 89.56 216 SER A CA 1
ATOM 1702 C C . SER A 1 216 ? -21.700 11.184 40.162 1.00 89.56 216 SER A C 1
ATOM 1704 O O . SER A 1 216 ? -21.939 11.901 41.131 1.00 89.56 216 SER A O 1
ATOM 1706 N N . ALA A 1 217 ? -21.094 10.002 40.310 1.00 89.56 217 ALA A N 1
ATOM 1707 C CA . ALA A 1 217 ? -20.711 9.450 41.610 1.00 89.56 217 ALA A CA 1
ATOM 1708 C C . ALA A 1 217 ? -19.613 10.240 42.344 1.00 89.56 217 ALA A C 1
ATOM 1710 O O . ALA A 1 217 ? -19.382 10.004 43.535 1.00 89.56 217 ALA A O 1
ATOM 1711 N N . ALA A 1 218 ? -18.920 11.164 41.664 1.00 84.19 218 ALA A N 1
ATOM 1712 C CA . ALA A 1 218 ? -17.957 12.052 42.311 1.00 84.19 218 ALA A CA 1
ATOM 1713 C C . ALA A 1 218 ? -18.645 13.106 43.197 1.00 84.19 218 ALA A C 1
ATOM 1715 O O . ALA A 1 218 ? -18.068 13.529 44.200 1.00 84.19 218 ALA A O 1
ATOM 1716 N N . SER A 1 219 ? -19.868 13.512 42.847 1.00 86.56 219 SER A N 1
ATOM 1717 C CA . SER A 1 219 ? -20.625 14.575 43.519 1.00 86.56 219 SER A CA 1
ATOM 1718 C C . SER A 1 219 ? -21.916 14.097 44.186 1.00 86.56 219 SER A C 1
ATOM 1720 O O . SER A 1 219 ? -22.413 14.791 45.071 1.00 86.56 219 SER A O 1
ATOM 1722 N N . ASP A 1 220 ? -22.435 12.926 43.812 1.00 88.50 220 ASP A N 1
ATOM 1723 C CA . ASP A 1 220 ? -23.687 12.371 44.325 1.00 88.50 220 ASP A CA 1
ATOM 1724 C C . ASP A 1 220 ? -23.471 11.012 45.014 1.00 88.50 220 ASP A C 1
ATOM 1726 O O . ASP A 1 220 ? -22.954 10.054 44.430 1.00 88.50 220 ASP A O 1
ATOM 1730 N N . ASN A 1 221 ? -23.876 10.927 46.284 1.00 84.19 221 ASN A N 1
ATOM 1731 C CA . ASN A 1 221 ? -23.778 9.701 47.073 1.00 84.19 221 ASN A CA 1
ATOM 1732 C C . ASN A 1 221 ? -24.735 8.612 46.576 1.00 84.19 221 ASN A C 1
ATOM 1734 O O . ASN A 1 221 ? -24.383 7.436 46.676 1.00 84.19 221 ASN A O 1
ATOM 1738 N N . GLU A 1 222 ? -25.900 8.980 46.036 1.00 87.38 222 GLU A N 1
ATOM 1739 C CA . GLU A 1 222 ? -26.885 8.026 45.511 1.00 87.38 222 GLU A CA 1
ATOM 1740 C C . GLU A 1 222 ? -26.381 7.367 44.217 1.00 87.38 222 GLU A C 1
ATOM 1742 O O . GLU A 1 222 ? -26.663 6.200 43.953 1.00 87.38 222 GLU A O 1
ATOM 1747 N N . ALA A 1 223 ? -25.524 8.058 43.460 1.00 85.62 223 ALA A N 1
ATOM 1748 C CA . ALA A 1 223 ? -24.916 7.542 42.235 1.00 85.62 223 ALA A CA 1
ATOM 1749 C C . ALA A 1 223 ? -23.735 6.574 42.467 1.00 85.62 223 ALA A C 1
ATOM 1751 O O . ALA A 1 223 ? -23.264 5.936 41.521 1.00 85.62 223 ALA A O 1
ATOM 1752 N N . ARG A 1 224 ? -23.242 6.414 43.707 1.00 89.19 224 ARG A N 1
ATOM 1753 C CA . ARG A 1 224 ? -22.049 5.588 43.998 1.00 89.19 224 ARG A CA 1
ATOM 1754 C C . ARG A 1 224 ? -22.246 4.100 43.729 1.00 89.19 224 ARG A C 1
ATOM 1756 O O . ARG A 1 224 ? -21.343 3.462 43.190 1.00 89.19 224 ARG A O 1
ATOM 1763 N N . GLU A 1 225 ? -23.391 3.547 44.109 1.00 91.25 225 GLU A N 1
ATOM 1764 C CA . GLU A 1 225 ? -23.698 2.123 43.923 1.00 91.25 225 GLU A CA 1
ATOM 1765 C C . GLU A 1 225 ? -23.959 1.776 42.438 1.00 91.25 225 GLU A C 1
ATOM 1767 O O . GLU A 1 225 ? -23.313 0.852 41.921 1.00 91.25 225 GLU A O 1
ATOM 1772 N N . PRO A 1 226 ? -24.731 2.581 41.676 1.00 90.38 226 PRO A N 1
ATOM 1773 C CA . PRO A 1 226 ? -24.786 2.475 40.218 1.00 90.38 226 PRO A CA 1
ATOM 1774 C C . PRO A 1 226 ? -23.410 2.570 39.546 1.00 90.38 226 PRO A C 1
ATOM 1776 O O . PRO A 1 226 ? -23.100 1.775 38.660 1.00 90.38 226 PRO A O 1
ATOM 1779 N N . ALA A 1 227 ? -22.544 3.490 39.982 1.00 90.56 227 ALA A N 1
ATOM 1780 C CA . ALA A 1 227 ? -21.204 3.644 39.419 1.00 90.56 227 ALA A CA 1
ATOM 1781 C C . ALA A 1 227 ? -20.291 2.436 39.677 1.00 90.56 227 ALA A C 1
ATOM 1783 O O . ALA A 1 227 ? -19.525 2.041 38.796 1.00 90.56 227 ALA A O 1
ATOM 1784 N N . GLN A 1 228 ? -20.376 1.810 40.852 1.00 91.38 228 GLN A N 1
ATOM 1785 C CA . GLN A 1 228 ? -19.657 0.561 41.121 1.00 91.38 228 GLN A CA 1
ATOM 1786 C C . GLN A 1 228 ? -20.139 -0.568 40.207 1.00 91.38 228 GLN A C 1
ATOM 1788 O O . GLN A 1 228 ? -19.315 -1.272 39.620 1.00 91.38 228 GLN A O 1
ATOM 1793 N N . THR A 1 229 ? -21.455 -0.686 40.020 1.00 92.69 229 THR A N 1
ATOM 1794 C CA . THR A 1 229 ? -22.058 -1.670 39.111 1.00 92.69 229 THR A CA 1
ATOM 1795 C C . THR A 1 229 ? -21.606 -1.447 37.668 1.00 92.69 229 THR A C 1
ATOM 1797 O O . THR A 1 229 ? -21.156 -2.383 37.009 1.00 92.69 229 THR A O 1
ATOM 1800 N N . VAL A 1 230 ? -21.642 -0.201 37.185 1.00 92.19 230 VAL A N 1
ATOM 1801 C CA . VAL A 1 230 ? -21.177 0.155 35.837 1.00 92.19 230 VAL A CA 1
ATOM 1802 C C . VAL A 1 230 ? -19.689 -0.142 35.662 1.00 92.19 230 VAL A C 1
ATOM 1804 O O . VAL A 1 230 ? -19.323 -0.711 34.639 1.00 92.19 230 VAL A O 1
ATOM 1807 N N . ARG A 1 231 ? -18.827 0.158 36.645 1.00 90.69 231 ARG A N 1
ATOM 1808 C CA . ARG A 1 231 ? -17.399 -0.216 36.587 1.00 90.69 231 ARG A CA 1
ATOM 1809 C C . ARG A 1 231 ? -17.200 -1.723 36.486 1.00 90.69 231 ARG A C 1
ATOM 1811 O O . ARG A 1 231 ? -16.404 -2.168 35.665 1.00 90.69 231 ARG A O 1
ATOM 1818 N N . ALA A 1 232 ? -17.913 -2.498 37.301 1.00 91.38 232 ALA A N 1
ATOM 1819 C CA . ALA A 1 232 ? -17.809 -3.954 37.289 1.00 91.38 232 ALA A CA 1
ATOM 1820 C C . ALA A 1 232 ? -18.273 -4.543 35.948 1.00 91.38 232 ALA A C 1
ATOM 1822 O O . ALA A 1 232 ? -17.606 -5.414 35.391 1.00 91.38 232 ALA A O 1
ATOM 1823 N N . LEU A 1 233 ? -19.377 -4.027 35.397 1.00 91.25 233 LEU A N 1
ATOM 1824 C CA . LEU A 1 233 ? -19.858 -4.405 34.069 1.00 91.25 233 LEU A CA 1
ATOM 1825 C C . LEU A 1 233 ? -18.859 -4.010 32.981 1.00 91.25 233 LEU A C 1
ATOM 1827 O O . LEU A 1 233 ? -18.530 -4.837 32.140 1.00 91.25 233 LEU A O 1
ATOM 1831 N N . TRP A 1 234 ? -18.331 -2.788 33.016 1.00 90.62 234 TRP A N 1
ATOM 1832 C CA . TRP A 1 234 ? -17.383 -2.297 32.016 1.00 90.62 234 TRP A CA 1
ATOM 1833 C C . TRP A 1 234 ? -16.076 -3.096 31.999 1.00 90.62 234 TRP A C 1
ATOM 1835 O O . TRP A 1 234 ? -15.539 -3.385 30.934 1.00 90.62 234 TRP A O 1
ATOM 1845 N N . ALA A 1 235 ? -15.586 -3.503 33.171 1.00 89.19 235 ALA A N 1
ATOM 1846 C CA . ALA A 1 235 ? -14.398 -4.342 33.302 1.00 89.19 235 ALA A CA 1
ATOM 1847 C C . ALA A 1 235 ? -14.650 -5.825 32.959 1.00 89.19 235 ALA A C 1
ATOM 1849 O O . ALA A 1 235 ? -13.700 -6.606 32.885 1.00 89.19 235 ALA A O 1
ATOM 1850 N N . SER A 1 236 ? -15.907 -6.237 32.758 1.00 92.81 236 SER A N 1
ATOM 1851 C CA . SER A 1 236 ? -16.246 -7.625 32.446 1.00 92.81 236 SER A CA 1
ATOM 1852 C C . SER A 1 236 ? -15.689 -8.040 31.079 1.00 92.81 236 SER A C 1
ATOM 1854 O O . SER A 1 236 ? -15.930 -7.340 30.089 1.00 92.81 236 SER A O 1
ATOM 1856 N N . PRO A 1 237 ? -15.040 -9.217 30.967 1.00 91.38 237 PRO A N 1
ATOM 1857 C CA . PRO A 1 237 ? -14.559 -9.735 29.688 1.00 91.38 237 PRO A CA 1
ATOM 1858 C C . PRO A 1 237 ? -15.650 -9.822 28.614 1.00 91.38 237 PRO A C 1
ATOM 1860 O O . PRO A 1 237 ? -15.390 -9.529 27.452 1.00 91.38 237 PRO A O 1
ATOM 1863 N N . ALA A 1 238 ? -16.884 -10.166 29.002 1.00 91.94 238 ALA A N 1
ATOM 1864 C CA . ALA A 1 238 ? -18.006 -10.282 28.073 1.00 91.94 238 ALA A CA 1
ATOM 1865 C C . ALA A 1 238 ? -18.411 -8.924 27.473 1.00 91.94 238 ALA A C 1
ATOM 1867 O O . ALA A 1 238 ? -18.670 -8.829 26.276 1.00 91.94 238 ALA A O 1
ATOM 1868 N N . ILE A 1 239 ? -18.421 -7.862 28.288 1.00 90.88 239 ILE A N 1
ATOM 1869 C CA . ILE A 1 239 ? -18.713 -6.502 27.814 1.00 90.88 239 ILE A CA 1
ATOM 1870 C C . ILE A 1 239 ? -17.564 -5.979 26.957 1.00 90.88 239 ILE A C 1
ATOM 1872 O O . ILE A 1 239 ? -17.811 -5.415 25.898 1.00 90.88 239 ILE A O 1
ATOM 1876 N N . GLN A 1 240 ? -16.313 -6.224 27.351 1.00 89.62 240 GLN A N 1
ATOM 1877 C CA . GLN A 1 240 ? -15.149 -5.857 26.541 1.00 89.62 240 GLN A CA 1
ATOM 1878 C C . GLN A 1 240 ? -15.157 -6.546 25.170 1.00 89.62 240 GLN A C 1
ATOM 1880 O O . GLN A 1 240 ? -14.873 -5.906 24.160 1.00 89.62 240 GLN A O 1
ATOM 1885 N N . GLN A 1 241 ? -15.541 -7.822 25.110 1.00 90.00 241 GLN A N 1
ATOM 1886 C CA . GLN A 1 241 ? -15.700 -8.545 23.850 1.00 90.00 241 GLN A CA 1
ATOM 1887 C C . GLN A 1 241 ? -16.829 -7.959 22.991 1.00 90.00 241 GLN A C 1
ATOM 1889 O O . GLN A 1 241 ? -16.634 -7.755 21.796 1.00 90.00 241 GLN A O 1
ATOM 1894 N N . LEU A 1 242 ? -17.976 -7.630 23.590 1.00 90.25 242 LEU A N 1
ATOM 1895 C CA . LEU A 1 242 ? -19.089 -7.003 22.874 1.00 90.25 242 LEU A CA 1
ATOM 1896 C C . LEU A 1 242 ? -18.694 -5.626 22.321 1.00 90.25 242 LEU A C 1
ATOM 1898 O O . LEU A 1 242 ? -18.896 -5.350 21.144 1.00 90.25 242 LEU A O 1
ATOM 1902 N N . LEU A 1 243 ? -18.043 -4.785 23.128 1.00 89.00 243 LEU A N 1
ATOM 1903 C CA . LEU A 1 243 ? -17.539 -3.480 22.690 1.00 89.00 243 LEU A CA 1
ATOM 1904 C C . LEU A 1 243 ? -16.524 -3.608 21.549 1.00 89.00 243 LEU A C 1
ATOM 1906 O O . LEU A 1 243 ? -16.494 -2.773 20.640 1.00 89.00 243 LEU A O 1
ATOM 1910 N N . ARG A 1 244 ? -15.688 -4.652 21.571 1.00 88.88 244 ARG A N 1
ATOM 1911 C CA . ARG A 1 244 ? -14.790 -4.933 20.453 1.00 88.88 244 ARG A CA 1
ATOM 1912 C C . ARG A 1 244 ? -15.551 -5.336 19.196 1.00 88.88 244 ARG A C 1
ATOM 1914 O O . ARG A 1 244 ? -15.237 -4.800 18.140 1.00 88.88 244 ARG A O 1
ATOM 1921 N N . GLN A 1 245 ? -16.565 -6.189 19.298 1.00 89.75 245 GLN A N 1
ATOM 1922 C CA . GLN A 1 245 ? -17.406 -6.572 18.159 1.00 89.75 245 GLN A CA 1
ATOM 1923 C C . GLN A 1 245 ? -18.111 -5.358 17.541 1.00 89.75 245 GLN A C 1
ATOM 1925 O O . GLN A 1 245 ? -18.022 -5.158 16.332 1.00 89.75 245 GLN A O 1
ATOM 1930 N N . GLU A 1 246 ? -18.695 -4.480 18.356 1.00 88.19 246 GLU A N 1
ATOM 1931 C CA . GLU A 1 246 ? -19.349 -3.244 17.890 1.00 88.19 246 GLU A CA 1
ATOM 1932 C C . GLU A 1 246 ? -18.378 -2.282 17.185 1.00 88.19 246 GLU A C 1
ATOM 1934 O O . GLU A 1 246 ? -18.748 -1.534 16.283 1.00 88.19 246 GLU A O 1
ATOM 1939 N N . THR A 1 247 ? -17.097 -2.317 17.558 1.00 88.62 247 THR A N 1
ATOM 1940 C CA . THR A 1 247 ? -16.046 -1.479 16.958 1.00 88.62 247 THR A CA 1
ATOM 1941 C C . THR A 1 247 ? -15.155 -2.236 15.963 1.00 88.62 247 THR A C 1
ATOM 1943 O O . THR A 1 247 ? -14.141 -1.692 15.520 1.00 88.62 247 THR A O 1
ATOM 1946 N N . SER A 1 248 ? -15.518 -3.474 15.602 1.00 86.19 248 SER A N 1
ATOM 1947 C CA . SER A 1 248 ? -14.723 -4.371 14.742 1.00 86.19 248 SER A CA 1
ATOM 1948 C C . SER A 1 248 ? -14.836 -4.056 13.250 1.00 86.19 248 SER A C 1
ATOM 1950 O O . SER A 1 248 ? -14.045 -4.566 12.460 1.00 86.19 248 SER A O 1
ATOM 1952 N N . GLY A 1 249 ? -15.782 -3.200 12.850 1.00 86.06 249 GLY A N 1
ATOM 1953 C CA . GLY A 1 249 ? -16.015 -2.845 11.452 1.00 86.06 249 GLY A CA 1
ATOM 1954 C C . GLY A 1 249 ? -14.724 -2.468 10.714 1.00 86.06 249 GLY A C 1
ATOM 1955 O O . GLY A 1 249 ? -14.073 -1.475 11.040 1.00 86.06 249 GLY A O 1
ATOM 1956 N N . GLY A 1 250 ? -14.364 -3.281 9.717 1.00 80.62 250 GLY A N 1
ATOM 1957 C CA . GLY A 1 250 ? -13.183 -3.101 8.870 1.00 80.62 250 GLY A CA 1
ATOM 1958 C C . GLY A 1 250 ? -11.861 -3.638 9.431 1.00 80.62 250 GLY A C 1
ATOM 1959 O O . GLY A 1 250 ? -10.879 -3.633 8.692 1.00 80.62 250 GLY A O 1
ATOM 1960 N N . TRP A 1 251 ? -11.806 -4.101 10.685 1.00 87.69 251 TRP A N 1
ATOM 1961 C CA . TRP A 1 251 ? -10.624 -4.775 11.232 1.00 87.69 251 TRP A CA 1
ATOM 1962 C C . TRP A 1 251 ? -10.478 -6.193 10.657 1.00 87.69 251 TRP A C 1
ATOM 1964 O O . TRP A 1 251 ? -11.494 -6.876 10.476 1.00 87.69 251 TRP A O 1
ATOM 1974 N N . PRO A 1 252 ? -9.243 -6.682 10.441 1.00 85.50 252 PRO A N 1
ATOM 1975 C CA . PRO A 1 252 ? -8.999 -8.093 10.173 1.00 85.50 252 PRO A CA 1
ATOM 1976 C C . PRO A 1 252 ? -9.486 -8.978 11.335 1.00 85.50 252 PRO A C 1
ATOM 1978 O O . PRO A 1 252 ? -9.387 -8.543 12.489 1.00 85.50 252 PRO A O 1
ATOM 1981 N N . PRO A 1 253 ? -10.004 -10.194 11.064 1.00 83.94 253 PRO A N 1
ATOM 1982 C CA . PRO A 1 253 ? -10.568 -11.097 12.076 1.00 83.94 253 PRO A CA 1
ATOM 1983 C C . PRO A 1 253 ? -9.656 -11.377 13.274 1.00 83.94 253 PRO A C 1
ATOM 1985 O O . PRO A 1 253 ? -10.122 -11.536 14.398 1.00 83.94 253 PRO A O 1
ATOM 1988 N N . GLU A 1 254 ? -8.349 -11.416 13.051 1.00 83.94 254 GLU A N 1
ATOM 1989 C CA . GLU A 1 254 ? -7.330 -11.637 14.074 1.00 83.94 254 GLU A CA 1
ATOM 1990 C C . GLU A 1 254 ? -7.197 -10.483 15.088 1.00 83.94 254 GLU A C 1
ATOM 1992 O O . GLU A 1 254 ? -6.596 -10.670 16.146 1.00 83.94 254 GLU A O 1
ATOM 1997 N N . PHE A 1 255 ? -7.780 -9.310 14.803 1.00 83.69 255 PHE A N 1
ATOM 1998 C CA . PHE A 1 255 ? -7.786 -8.132 15.684 1.00 83.69 255 PHE A CA 1
ATOM 1999 C C . PHE A 1 255 ? -9.180 -7.791 16.242 1.00 83.69 255 PHE A C 1
ATOM 2001 O O . PHE A 1 255 ? -9.406 -6.667 16.718 1.00 83.69 255 PHE A O 1
ATOM 2008 N N . HIS A 1 256 ? -10.122 -8.737 16.159 1.00 81.19 256 HIS A N 1
ATOM 2009 C CA . HIS A 1 256 ? -11.456 -8.621 16.758 1.00 81.19 256 HIS A CA 1
ATOM 2010 C C . HIS A 1 256 ? -11.427 -8.787 18.282 1.00 81.19 256 HIS A C 1
ATOM 2012 O O . HIS A 1 256 ? -10.537 -9.458 18.852 1.00 81.19 256 HIS A O 1
#

Organism: NCBI:txid2116518

Sequence (256 aa):
MEANTLFGWPVESIDKLRALRQQANEGLLPIAEWRSQDKALRERLPALSEDEQKLLDQLSMDIITTRAYRNERGELLLSRLHAIEHPAPDNAKLREELTQLAALAQKHPEDQEVLGRERARIVGWLLGDSNEGDRDPLTMLPWSYIARFRTVDDPVLGLVPQPLTTARKVAIEQATAEQRADAQAVGGQRVEPLAEASAGLTLHSLTRFPKLVLESAASDNEAREPAQTVRALWASPAIQQLLRQETSGGWPPEFH

Foldseek 3Di:
DPPCDDLQHGPVLLVVLLVLVVCLLVVNAALVRQQVVLVVSVVPGDDHDPVSLVVLVVLLVVLVVVVVCVDPVSVSVNSSSVSVNDGRDDLVVLLVVLLVLLVVCVVCVVCCVVSVSVLVSSLCNNCVPVVQVQADSQQRDGLVQLLVQQWDQDPQLGTAGFASLVSSVVSLVPDDPVSVSSRVSSVRPNSPVVNVVVRVVLSCVLVVVLSVLRVVVVPDVVSVVVNVVSNVCSPDPVNRVVSCVSRCVPRDPVSD